Protein AF-X0XQ88-F1 (afdb_monomer_lite)

Secondary structure (DSSP, 8-state):
-HHHHHHHGGGG--S-HHHHIIIIITTTS--S--SS-------EEETTTTEEE-TTHHHHHHTT--PPPEEEETTEEEE-----SSPPPEEEEEEESS-TTTTHHHHHHHHT-SS-GGGEEEEEEE----TTT--TTTS---TTEEEEEPPP-SSPPPHHHHHHHHHHH--SSEEEE--TTS---TTHHHHHHHHHHH-TT-SEE--SEEEEEETTTTEEEEEE-SSS---GGG-EEEHHHHHHSPPP-GGG-

Foldseek 3Di:
DVLVVQLVCVVVDQAASQCSCVPRPVVVHVDNADPVGPDDGDQHQYPLLRGGDDLVVLVVVLVVDDDADWDADPNDTGGPFDDDPDFAAEEEEEEDELQQVQQVLVVCQLVLAPDDNVSYAYEYEYAYPDPVSDCVVVDDPDPRYHYDHDDHDPDDFDPLRSVLVSLVVDPGFKYAYAYRNDHAHNCLVVVQSRVCVVCVVDFKDADQWDWDADPVVRDIDIDHPDSRDGDSNSMMGGSVSCVVPGRDRSNVD

pLDDT: mean 80.82, std 17.49, range [30.28, 98.81]

Radius of gyration: 19.24 Å; chains: 1; bounding box: 39×44×50 Å

InterPro domains:
  IPR001173 Glycosyltransferase 2-like [PF00535] (91-210)
  IPR029044 Nucleotide-diphospho-sugar transferases [G3DSA:3.90.550.10] (23-249)
  IPR029044 Nucleotide-diphospho-sugar transferases [SSF53448] (88-247)

Structure (mmCIF, N/CA/C/O backbone):
data_AF-X0XQ88-F1
#
_entry.id   AF-X0XQ88-F1
#
loop_
_atom_site.group_PDB
_atom_site.id
_atom_site.type_symbol
_atom_site.label_atom_id
_atom_site.label_alt_id
_atom_site.label_comp_id
_atom_site.label_asym_id
_atom_site.label_entity_id
_atom_site.label_seq_id
_atom_site.pdbx_PDB_ins_code
_atom_site.Cartn_x
_atom_site.Cartn_y
_atom_site.Cartn_z
_atom_site.occupancy
_atom_site.B_iso_or_equiv
_atom_site.auth_seq_id
_atom_site.auth_comp_id
_atom_site.auth_asym_id
_atom_site.auth_atom_id
_atom_site.pdbx_PDB_model_num
ATOM 1 N N . PRO A 1 1 ? 17.595 28.388 -15.118 1.00 64.62 1 PRO A N 1
ATOM 2 C CA . PRO A 1 1 ? 18.470 27.189 -15.239 1.00 64.62 1 PRO A CA 1
ATOM 3 C C . PRO A 1 1 ? 17.948 26.259 -16.343 1.00 64.62 1 PRO A C 1
ATOM 5 O O . PRO A 1 1 ? 16.749 26.294 -16.596 1.00 64.62 1 PRO A O 1
ATOM 8 N N . LYS A 1 2 ? 18.806 25.455 -16.993 1.00 78.94 2 LYS A N 1
ATOM 9 C CA . LYS A 1 2 ? 18.414 24.578 -18.122 1.00 78.94 2 LYS A CA 1
ATOM 10 C C . LYS A 1 2 ? 17.237 23.642 -17.794 1.00 78.94 2 LYS A C 1
ATOM 12 O O . LYS A 1 2 ? 16.368 23.472 -18.632 1.00 78.94 2 LYS A O 1
ATOM 17 N N . PHE A 1 3 ? 17.174 23.139 -16.559 1.00 75.31 3 PHE A N 1
ATOM 18 C CA . PHE A 1 3 ? 16.055 22.338 -16.048 1.00 75.31 3 PHE A CA 1
ATOM 19 C C . PHE A 1 3 ? 14.712 23.086 -16.092 1.00 75.31 3 PHE A C 1
ATOM 21 O O . PHE A 1 3 ? 13.757 22.596 -16.674 1.00 75.31 3 PHE A O 1
ATOM 28 N N . VAL A 1 4 ? 14.650 24.311 -15.555 1.00 69.75 4 VAL A N 1
ATOM 29 C CA . VAL A 1 4 ? 13.412 25.118 -15.539 1.00 69.75 4 VAL A CA 1
ATOM 30 C C . VAL A 1 4 ? 12.918 25.405 -16.957 1.00 69.75 4 VAL A C 1
ATOM 32 O O . VAL A 1 4 ? 11.725 25.336 -17.208 1.00 69.75 4 VAL A O 1
ATOM 35 N N . ALA A 1 5 ? 13.825 25.681 -17.898 1.00 77.62 5 ALA A N 1
ATOM 36 C CA . ALA A 1 5 ? 13.443 25.879 -19.295 1.00 77.62 5 ALA A CA 1
ATOM 37 C C . ALA A 1 5 ? 12.832 24.607 -19.910 1.00 77.62 5 ALA A C 1
ATOM 39 O O . ALA A 1 5 ? 11.816 24.711 -20.583 1.00 77.62 5 ALA A O 1
ATOM 40 N N . ALA A 1 6 ? 13.399 23.429 -19.621 1.00 80.38 6 ALA A N 1
ATOM 41 C CA . ALA A 1 6 ? 12.865 22.146 -20.079 1.00 80.38 6 ALA A CA 1
ATOM 42 C C . ALA A 1 6 ? 11.502 21.814 -19.447 1.00 80.38 6 ALA A C 1
ATOM 44 O O . ALA A 1 6 ? 10.614 21.328 -20.134 1.00 80.38 6 ALA A O 1
ATOM 45 N N . VAL A 1 7 ? 11.296 22.128 -18.162 1.00 73.56 7 VAL A N 1
ATOM 46 C CA . VAL A 1 7 ? 9.986 21.968 -17.504 1.00 73.56 7 VAL A CA 1
ATOM 47 C C . VAL A 1 7 ? 8.946 22.914 -18.110 1.00 73.56 7 VAL A C 1
ATOM 49 O O . VAL A 1 7 ? 7.812 22.509 -18.327 1.00 73.56 7 VAL A O 1
ATOM 52 N N . LEU A 1 8 ? 9.316 24.152 -18.450 1.00 77.19 8 LEU A N 1
ATOM 53 C CA . LEU A 1 8 ? 8.396 25.112 -19.075 1.00 77.19 8 LEU A CA 1
ATOM 54 C C . LEU A 1 8 ? 7.991 24.733 -20.511 1.00 77.19 8 LEU A C 1
ATOM 56 O O . LEU A 1 8 ? 6.979 25.226 -21.005 1.00 77.19 8 LEU A O 1
ATOM 60 N N . GLU A 1 9 ? 8.714 23.830 -21.181 1.00 80.62 9 GLU A N 1
ATOM 61 C CA . GLU A 1 9 ? 8.260 23.266 -22.462 1.00 80.62 9 GLU A CA 1
ATOM 62 C C . GLU A 1 9 ? 6.981 22.424 -22.308 1.00 80.62 9 GLU A C 1
ATOM 64 O O . GLU A 1 9 ? 6.240 22.270 -23.280 1.00 80.62 9 GLU A O 1
ATOM 69 N N . MET A 1 10 ? 6.663 21.971 -21.088 1.00 75.00 10 MET A N 1
ATOM 70 C CA . MET A 1 10 ? 5.415 21.278 -20.755 1.00 75.00 10 MET A CA 1
ATOM 71 C C . MET A 1 10 ? 4.173 22.118 -21.067 1.00 75.00 10 MET A C 1
ATOM 73 O O . MET A 1 10 ? 3.144 21.567 -21.435 1.00 75.00 10 MET A O 1
ATOM 77 N N . GLU A 1 11 ? 4.250 23.452 -20.987 1.00 67.06 11 GLU A N 1
ATOM 78 C CA . GLU A 1 11 ? 3.113 24.329 -21.318 1.00 67.06 11 GLU A CA 1
ATOM 79 C C . GLU A 1 11 ? 2.654 24.190 -22.776 1.00 67.06 11 GLU A C 1
ATOM 81 O O . GLU A 1 11 ? 1.535 24.578 -23.115 1.00 67.06 11 GLU A O 1
ATOM 86 N N . ARG A 1 12 ? 3.527 23.658 -23.636 1.00 73.75 12 ARG A N 1
ATOM 87 C CA . ARG A 1 12 ? 3.294 23.429 -25.065 1.00 73.75 12 ARG A CA 1
ATOM 88 C C . ARG A 1 12 ? 3.139 21.947 -25.399 1.00 73.75 12 ARG A C 1
ATOM 90 O O . ARG A 1 12 ? 3.030 21.609 -26.574 1.00 73.75 12 ARG A O 1
ATOM 97 N N . TYR A 1 13 ? 3.197 21.073 -24.397 1.00 71.81 13 TYR A N 1
ATOM 98 C CA . TYR A 1 13 ? 3.015 19.644 -24.574 1.00 71.81 13 TYR A CA 1
ATOM 99 C C . TYR A 1 13 ? 1.527 19.312 -24.489 1.00 71.81 13 TYR A C 1
ATOM 101 O O . TYR A 1 13 ? 0.859 19.672 -23.525 1.00 71.81 13 TYR A O 1
ATOM 109 N N . GLU A 1 14 ? 1.010 18.658 -25.525 1.00 61.62 14 GLU A N 1
ATOM 110 C CA . GLU A 1 14 ? -0.417 18.331 -25.634 1.00 61.62 14 GLU A CA 1
ATOM 111 C C . GLU A 1 14 ? -0.776 16.970 -25.010 1.00 61.62 14 GLU A C 1
ATOM 113 O O . GLU A 1 14 ? -1.956 16.659 -24.894 1.00 61.62 14 GLU A O 1
ATOM 118 N N . GLY A 1 15 ? 0.221 16.173 -24.604 1.00 61.34 15 GLY A N 1
ATOM 119 C CA . GLY A 1 15 ? 0.027 14.873 -23.950 1.00 61.34 15 GLY A CA 1
ATOM 120 C C . GLY A 1 15 ? 0.059 14.942 -22.419 1.00 61.34 15 GLY A C 1
ATOM 121 O O . GLY A 1 15 ? 0.151 16.015 -21.821 1.00 61.34 15 GLY A O 1
ATOM 122 N N . GLU A 1 16 ? 0.026 13.776 -21.775 1.00 56.59 16 GLU A N 1
ATOM 123 C CA . GLU A 1 16 ? -0.012 13.665 -20.314 1.00 56.59 16 GLU A CA 1
ATOM 124 C C . GLU A 1 16 ? 1.272 14.185 -19.640 1.00 56.59 16 GLU A C 1
ATOM 126 O O . GLU A 1 16 ? 2.400 13.978 -20.104 1.00 56.59 16 GLU A O 1
ATOM 131 N N . VAL A 1 17 ? 1.101 14.886 -18.519 1.00 61.56 17 VAL A N 1
ATOM 132 C CA . VAL A 1 17 ? 2.196 15.573 -17.818 1.00 61.56 17 VAL A CA 1
ATOM 133 C C . VAL A 1 17 ? 3.230 14.588 -17.265 1.00 61.56 17 VAL A C 1
ATOM 135 O O . VAL A 1 17 ? 4.430 14.804 -17.406 1.00 61.56 17 VAL A O 1
ATOM 138 N N . ASP A 1 18 ? 2.791 13.483 -16.683 1.00 58.47 18 ASP A N 1
ATOM 139 C CA . ASP A 1 18 ? 3.635 12.383 -16.213 1.00 58.47 18 ASP A CA 1
ATOM 140 C C . ASP A 1 18 ? 4.467 11.769 -17.352 1.00 58.47 18 ASP A C 1
ATOM 142 O O . ASP A 1 18 ? 5.667 11.531 -17.192 1.00 58.47 18 ASP A O 1
ATOM 146 N N . ARG A 1 19 ? 3.889 11.620 -18.547 1.00 64.06 19 ARG A N 1
ATOM 147 C CA . ARG A 1 19 ? 4.589 11.118 -19.738 1.00 64.06 19 ARG A CA 1
ATOM 148 C C . ARG A 1 19 ? 5.609 12.114 -20.280 1.00 64.06 19 ARG A C 1
ATOM 150 O O . ARG A 1 19 ? 6.683 11.710 -20.741 1.00 64.06 19 ARG A O 1
ATOM 157 N N . PHE A 1 20 ? 5.326 13.413 -20.183 1.00 72.81 20 PHE A N 1
ATOM 158 C CA . PHE A 1 20 ? 6.320 14.459 -20.421 1.00 72.81 20 PHE A CA 1
ATOM 159 C C . PHE A 1 20 ? 7.481 14.341 -19.430 1.00 72.81 20 PHE A C 1
ATOM 161 O O . PHE A 1 20 ? 8.643 14.344 -19.839 1.00 72.81 20 PHE A O 1
ATOM 168 N N . TYR A 1 21 ? 7.186 14.154 -18.142 1.00 68.62 21 TYR A N 1
ATOM 169 C CA . TYR A 1 21 ? 8.211 13.968 -17.120 1.00 68.62 21 TYR A CA 1
ATOM 170 C C . TYR A 1 21 ? 9.063 12.724 -17.386 1.00 68.62 21 TYR A C 1
ATOM 172 O O . TYR A 1 21 ? 10.281 12.854 -17.502 1.00 68.62 21 TYR A O 1
ATOM 180 N N . LEU A 1 22 ? 8.460 11.551 -17.581 1.00 67.69 22 LEU A N 1
ATOM 181 C CA . LEU A 1 22 ? 9.169 10.289 -17.824 1.00 67.69 22 LEU A CA 1
ATOM 182 C C . LEU A 1 22 ? 10.044 10.317 -19.083 1.00 67.69 22 LEU A C 1
ATOM 184 O O . LEU A 1 22 ? 11.142 9.765 -19.076 1.00 67.69 22 LEU A O 1
ATOM 188 N N . ASN A 1 23 ? 9.589 10.971 -20.156 1.00 76.19 23 ASN A N 1
ATOM 189 C CA . ASN A 1 23 ? 10.278 10.926 -21.450 1.00 76.19 23 ASN A CA 1
ATOM 190 C C . ASN A 1 23 ? 11.199 12.117 -21.723 1.00 76.19 23 ASN A C 1
ATOM 192 O O . ASN A 1 23 ? 12.103 12.010 -22.554 1.00 76.19 23 ASN A O 1
ATOM 196 N N . LYS A 1 24 ? 10.949 13.276 -21.106 1.00 78.81 24 LYS A N 1
ATOM 197 C CA . LYS A 1 24 ? 11.674 14.526 -21.400 1.00 78.81 24 LYS A CA 1
ATOM 198 C C . LYS A 1 24 ? 12.474 15.040 -20.215 1.00 78.81 24 LYS A C 1
ATOM 200 O O . LYS A 1 24 ? 13.525 15.639 -20.431 1.00 78.81 24 LYS A O 1
ATOM 205 N N . ILE A 1 25 ? 12.017 14.790 -18.988 1.00 80.50 25 ILE A N 1
ATOM 206 C CA . ILE A 1 25 ? 12.664 15.306 -17.779 1.00 80.50 25 ILE A CA 1
ATOM 207 C C . ILE A 1 25 ? 13.525 14.227 -17.114 1.00 80.50 25 ILE A C 1
ATOM 209 O O . ILE A 1 25 ? 14.747 14.366 -17.062 1.00 80.50 25 ILE A O 1
ATOM 213 N N . HIS A 1 26 ? 12.911 13.124 -16.695 1.00 72.81 26 HIS A N 1
ATOM 214 C CA . HIS A 1 26 ? 13.530 12.022 -15.961 1.00 72.81 26 HIS A CA 1
ATOM 215 C C . HIS A 1 26 ? 14.787 11.414 -16.622 1.00 72.81 26 HIS A C 1
ATOM 217 O O . HIS A 1 26 ? 15.723 11.069 -15.902 1.00 72.81 26 HIS A O 1
ATOM 223 N N . PRO A 1 27 ? 14.904 11.316 -17.967 1.00 79.75 27 PRO A N 1
ATOM 224 C CA . PRO A 1 27 ? 16.104 10.752 -18.592 1.00 79.75 27 PRO A CA 1
ATOM 225 C C . PRO A 1 27 ? 17.347 11.637 -18.450 1.00 79.75 27 PRO A C 1
ATOM 227 O O . PRO A 1 27 ? 18.468 11.160 -18.602 1.00 79.75 27 PRO A O 1
ATOM 230 N N . THR A 1 28 ? 17.155 12.940 -18.223 1.00 79.69 28 THR A N 1
ATOM 231 C CA . THR A 1 28 ? 18.247 13.927 -18.171 1.00 79.69 28 THR A CA 1
ATOM 232 C C . THR A 1 28 ? 18.449 14.484 -16.763 1.00 79.69 28 THR A C 1
ATOM 234 O O . THR A 1 28 ? 19.562 14.870 -16.402 1.00 79.69 28 THR A O 1
ATOM 237 N N . TRP A 1 29 ? 17.391 14.523 -15.957 1.00 73.81 29 TRP A N 1
ATOM 238 C CA . TRP A 1 29 ? 17.403 15.033 -14.595 1.00 73.81 29 TRP A CA 1
ATOM 239 C C . TRP A 1 29 ? 16.732 14.023 -13.666 1.00 73.81 29 TRP A C 1
ATOM 241 O O . TRP A 1 29 ? 15.611 13.604 -13.927 1.00 73.81 29 TRP A O 1
ATOM 251 N N . ASN A 1 30 ? 17.384 13.691 -12.548 1.00 61.38 30 ASN A N 1
ATOM 252 C CA . ASN A 1 30 ? 16.786 12.893 -11.474 1.00 61.38 30 ASN A CA 1
ATOM 253 C C . ASN A 1 30 ? 15.743 13.738 -10.723 1.00 61.38 30 ASN A C 1
ATOM 255 O O . ASN A 1 30 ? 16.029 14.278 -9.656 1.00 61.38 30 ASN A O 1
ATOM 259 N N . ALA A 1 31 ? 14.568 13.921 -11.320 1.00 54.84 31 ALA A N 1
ATOM 260 C CA . ALA A 1 31 ? 13.470 14.694 -10.759 1.00 54.84 31 ALA A CA 1
ATOM 261 C C . ALA A 1 31 ? 12.134 14.016 -11.083 1.00 54.84 31 ALA A C 1
ATOM 263 O O . ALA A 1 31 ? 11.818 13.799 -12.252 1.00 54.84 31 ALA A O 1
ATOM 264 N N . TYR A 1 32 ? 11.356 13.712 -10.043 1.00 50.19 32 TYR A N 1
ATOM 265 C CA . TYR A 1 32 ? 10.003 13.158 -10.162 1.00 50.19 32 TYR A CA 1
ATOM 266 C C . TYR A 1 32 ? 8.931 14.263 -10.185 1.00 50.19 32 TYR A C 1
ATOM 268 O O . TYR A 1 32 ? 7.926 14.144 -10.872 1.00 50.19 32 TYR A O 1
ATOM 276 N N . MET A 1 33 ? 9.182 15.391 -9.506 1.00 53.00 33 MET A N 1
ATOM 277 C CA . MET A 1 33 ? 8.299 16.564 -9.469 1.00 53.00 33 MET A CA 1
ATOM 278 C C . MET A 1 33 ? 9.119 17.858 -9.449 1.00 53.00 33 MET A C 1
ATOM 280 O O . MET A 1 33 ? 10.231 17.886 -8.921 1.00 53.00 33 MET A O 1
ATOM 284 N N . ALA A 1 34 ? 8.575 18.945 -10.008 1.00 50.22 34 ALA A N 1
ATOM 285 C CA . ALA A 1 34 ? 9.163 20.282 -9.885 1.00 50.22 34 ALA A CA 1
ATOM 286 C C . ALA A 1 34 ? 8.418 21.112 -8.829 1.00 50.22 34 ALA A C 1
ATOM 288 O O . ALA A 1 34 ? 7.207 20.986 -8.690 1.00 50.22 34 ALA A O 1
ATOM 289 N N . ASN A 1 35 ? 9.148 21.970 -8.110 1.00 45.59 35 ASN A N 1
ATOM 290 C CA . ASN A 1 35 ? 8.604 22.970 -7.187 1.00 45.59 35 ASN A CA 1
ATOM 291 C C . ASN A 1 35 ? 8.750 24.383 -7.810 1.00 45.59 35 ASN A C 1
ATOM 293 O O . ASN A 1 35 ? 9.871 24.727 -8.206 1.00 45.59 35 ASN A O 1
ATOM 297 N N . PRO A 1 36 ? 7.687 25.215 -7.890 1.00 49.94 36 PRO A N 1
ATOM 298 C CA . PRO A 1 36 ? 6.299 24.911 -7.516 1.00 49.94 36 PRO A CA 1
ATOM 299 C C . PRO A 1 36 ? 5.728 23.777 -8.358 1.00 49.94 36 PRO A C 1
ATOM 301 O O . PRO A 1 36 ? 6.139 23.599 -9.501 1.00 49.94 36 PRO A O 1
ATOM 304 N N . MET A 1 37 ? 4.804 23.008 -7.779 1.00 46.38 37 MET A N 1
ATOM 305 C CA . MET A 1 37 ? 4.091 21.961 -8.504 1.00 46.38 37 MET A CA 1
ATOM 306 C C . MET A 1 37 ? 3.354 22.603 -9.684 1.00 46.38 37 MET A C 1
ATOM 308 O O . MET A 1 37 ? 2.475 23.438 -9.487 1.00 46.38 37 MET A O 1
ATOM 312 N N . VAL A 1 38 ? 3.736 22.242 -10.912 1.00 48.97 38 VAL A N 1
ATOM 313 C CA . VAL A 1 38 ? 3.087 22.739 -12.146 1.00 48.97 38 VAL A CA 1
ATOM 314 C C . VAL A 1 38 ? 2.220 21.656 -12.807 1.00 48.97 38 VAL A C 1
ATOM 316 O O . VAL A 1 38 ? 1.615 21.881 -13.852 1.00 48.97 38 VAL A O 1
ATOM 319 N N . ALA A 1 39 ? 2.110 20.476 -12.198 1.00 42.81 39 ALA A N 1
ATOM 320 C CA . ALA A 1 39 ? 1.285 19.388 -12.704 1.00 42.81 39 ALA A CA 1
ATOM 321 C C . ALA A 1 39 ? -0.151 19.518 -12.180 1.00 42.81 39 ALA A C 1
ATOM 323 O O . ALA A 1 39 ? -0.512 18.933 -11.168 1.00 42.81 39 ALA A O 1
ATOM 324 N N . ILE A 1 40 ? -0.974 20.295 -12.879 1.00 40.78 40 ILE A N 1
ATOM 325 C CA . ILE A 1 40 ? -2.427 20.141 -12.793 1.00 40.78 40 ILE A CA 1
ATOM 326 C C . ILE A 1 40 ? -2.822 19.432 -14.086 1.00 40.78 40 ILE A C 1
ATOM 328 O O . ILE A 1 40 ? -2.600 19.991 -15.165 1.00 40.78 40 ILE A O 1
ATOM 332 N N . GLN A 1 41 ? -3.346 18.203 -14.002 1.00 42.69 41 GLN A N 1
ATOM 333 C CA . GLN A 1 41 ? -3.922 17.517 -15.163 1.00 42.69 41 GLN A CA 1
ATOM 334 C C . GLN A 1 41 ? -4.988 18.438 -15.766 1.00 42.69 41 GLN A C 1
ATOM 336 O O . GLN A 1 41 ? -5.992 18.768 -15.132 1.00 42.69 41 GLN A O 1
ATOM 341 N N . LYS A 1 42 ? -4.737 18.933 -16.979 1.00 44.66 42 LYS A N 1
ATOM 342 C CA . LYS A 1 42 ? -5.710 19.766 -17.683 1.00 44.66 42 LYS A CA 1
ATOM 343 C C . LYS A 1 42 ? -6.748 18.843 -18.328 1.00 44.66 42 LYS A C 1
ATOM 345 O O . LYS A 1 42 ? -6.350 17.846 -18.928 1.00 44.66 42 LYS A O 1
ATOM 350 N N . PRO A 1 43 ? -8.053 19.163 -18.253 1.00 46.94 43 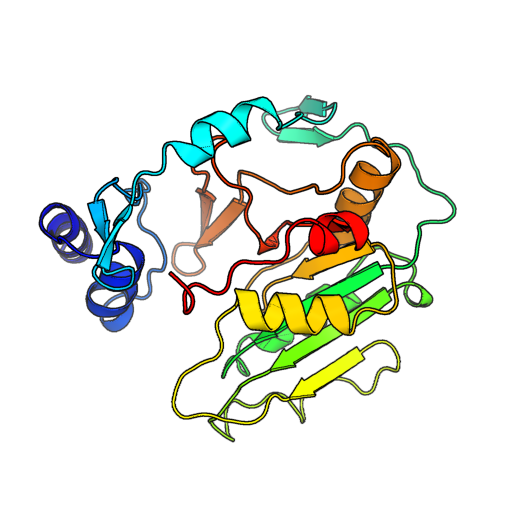PRO A N 1
ATOM 351 C CA . PRO A 1 43 ? -9.056 18.501 -19.080 1.00 46.94 43 PRO A CA 1
ATOM 352 C C . PRO A 1 43 ? -8.643 18.605 -20.551 1.00 46.94 43 PRO A C 1
ATOM 354 O O . PRO A 1 43 ? -8.272 19.687 -21.017 1.00 46.94 43 PRO A O 1
ATOM 357 N N . GLY A 1 44 ? -8.674 17.490 -21.270 1.00 49.16 44 GLY A N 1
ATOM 358 C CA . GLY A 1 44 ? -8.075 17.386 -22.596 1.00 49.16 44 GLY A CA 1
ATOM 359 C C . GLY A 1 44 ? -8.482 16.109 -23.313 1.00 49.16 44 GLY A C 1
ATOM 360 O O . GLY A 1 44 ? -9.178 15.264 -22.759 1.00 49.16 44 GLY A O 1
ATOM 361 N N . TYR A 1 45 ? -8.100 15.985 -24.580 1.00 44.41 45 TYR A N 1
ATOM 362 C CA . TYR A 1 45 ? -8.306 14.750 -25.330 1.00 44.41 45 TYR A CA 1
ATOM 363 C C . TYR A 1 45 ? -7.226 13.743 -24.920 1.00 44.41 45 TYR A C 1
ATOM 365 O O . TYR A 1 45 ? -6.048 14.029 -25.107 1.00 44.41 45 TYR A O 1
ATOM 373 N N . SER A 1 46 ? -7.622 12.605 -24.347 1.00 47.59 46 SER A N 1
ATOM 374 C CA . SER A 1 46 ? -6.706 11.496 -24.075 1.00 47.59 46 SER A CA 1
ATOM 375 C C . SER A 1 46 ? -6.509 10.702 -25.361 1.00 47.59 46 SER A C 1
ATOM 377 O O . SER A 1 46 ? -7.472 10.253 -25.984 1.00 47.59 46 SER A O 1
ATOM 379 N N . ASP A 1 47 ? -5.256 10.570 -25.783 1.00 36.31 47 ASP A N 1
ATOM 380 C CA . ASP A 1 47 ? -4.840 9.768 -26.932 1.00 36.31 47 ASP A CA 1
ATOM 381 C C . ASP A 1 47 ? -4.837 8.263 -26.626 1.00 36.31 47 ASP A C 1
ATOM 383 O O . ASP A 1 47 ? -4.909 7.461 -27.556 1.00 36.31 47 ASP A O 1
ATOM 387 N N . ILE A 1 48 ? -4.822 7.894 -25.341 1.00 40.72 48 ILE A N 1
ATOM 388 C CA . ILE A 1 48 ? -4.987 6.519 -24.855 1.00 40.72 48 ILE A CA 1
ATOM 389 C C . ILE A 1 48 ? -6.472 6.135 -24.838 1.00 40.72 48 ILE A C 1
ATOM 391 O O . ILE A 1 48 ? -6.835 5.126 -25.430 1.00 40.72 48 ILE A O 1
ATOM 395 N N . GLU A 1 49 ? -7.337 6.970 -24.249 1.00 45.53 49 GLU A N 1
ATOM 396 C CA . GLU A 1 49 ? -8.789 6.704 -24.165 1.00 45.53 49 GLU A CA 1
ATOM 397 C C . GLU A 1 49 ? -9.557 7.123 -25.437 1.00 45.53 49 GLU A C 1
ATOM 399 O O . GLU A 1 49 ? -10.781 7.019 -25.512 1.00 45.53 49 GLU A O 1
ATOM 404 N N . GLY A 1 50 ? -8.874 7.711 -26.426 1.00 52.22 50 GLY A N 1
ATOM 405 C CA . GLY A 1 50 ? -9.473 8.155 -27.690 1.00 52.22 50 GLY A CA 1
ATOM 406 C C . GLY A 1 50 ? -10.647 9.135 -27.544 1.00 52.22 50 GLY A C 1
ATOM 407 O O . GLY A 1 50 ? -11.503 9.206 -28.430 1.00 52.22 50 GLY A O 1
ATOM 408 N N . ARG A 1 51 ? -10.732 9.879 -26.434 1.00 53.06 51 ARG A N 1
ATOM 409 C CA . ARG A 1 51 ? -11.877 10.746 -26.109 1.00 53.06 51 ARG A CA 1
ATOM 410 C C . ARG A 1 51 ? -11.467 11.977 -25.311 1.00 53.06 51 ARG A C 1
ATOM 412 O O . ARG A 1 51 ? -10.391 12.043 -24.726 1.00 53.06 51 ARG A O 1
ATOM 419 N N . GLN A 1 52 ? -12.364 12.962 -25.245 1.00 58.44 52 GLN A N 1
ATOM 420 C CA . GLN A 1 52 ? -12.214 14.051 -24.282 1.00 58.44 52 GLN A CA 1
ATOM 421 C C . GLN A 1 52 ? -12.417 13.542 -22.855 1.00 58.44 52 GLN A C 1
ATOM 423 O O . GLN A 1 52 ? -13.494 13.057 -22.510 1.00 58.44 52 GLN A O 1
ATOM 428 N N . VAL A 1 53 ? -11.389 13.713 -22.029 1.00 51.31 53 VAL A N 1
ATOM 429 C CA . VAL A 1 53 ? -11.412 13.439 -20.596 1.00 51.31 53 VAL A CA 1
ATOM 430 C C . VAL A 1 53 ? -11.755 14.740 -19.879 1.00 51.31 53 VAL A C 1
ATOM 432 O O . VAL A 1 53 ? -10.975 15.696 -19.839 1.00 51.31 53 VAL A O 1
ATOM 435 N N . SER A 1 54 ? -12.978 14.786 -19.350 1.00 55.69 54 SER A N 1
ATOM 436 C CA . SER A 1 54 ? -13.434 15.821 -18.426 1.00 55.69 54 SER A CA 1
ATOM 437 C C . SER A 1 54 ? -13.353 15.269 -17.012 1.00 55.69 54 SER A C 1
ATOM 439 O O . SER A 1 54 ? -13.998 14.274 -16.702 1.00 55.69 54 SER A O 1
ATOM 441 N N . TYR A 1 55 ? -12.619 15.949 -16.138 1.00 54.78 55 TYR A N 1
ATOM 442 C CA . TYR A 1 55 ? -12.541 15.624 -14.713 1.00 54.78 55 TYR A CA 1
ATOM 443 C C . TYR A 1 55 ? -13.762 16.119 -13.913 1.00 54.78 55 TYR A C 1
ATOM 445 O O . TYR A 1 55 ? -13.741 16.165 -12.686 1.00 54.78 55 TYR A O 1
ATOM 453 N N . GLU A 1 56 ? -14.852 16.514 -14.580 1.00 46.88 56 GLU A N 1
ATOM 454 C CA . GLU A 1 56 ? -16.080 16.965 -13.913 1.00 46.88 56 GLU A CA 1
ATOM 455 C C . GLU A 1 56 ? -16.759 15.867 -13.087 1.00 46.88 56 GLU A C 1
ATOM 457 O O . GLU A 1 56 ? -17.385 16.200 -12.085 1.00 46.88 56 GLU A O 1
ATOM 462 N N . PHE A 1 57 ? -16.566 14.581 -13.411 1.00 50.53 57 PHE A N 1
ATOM 463 C CA . PHE A 1 57 ? -17.033 13.470 -12.565 1.00 50.53 57 PHE A CA 1
ATOM 464 C C . PHE A 1 57 ? -16.417 13.507 -11.152 1.00 50.53 57 PHE A C 1
ATOM 466 O O . PHE A 1 57 ? -17.025 13.041 -10.186 1.00 50.53 57 PHE A O 1
ATOM 473 N N . MET A 1 58 ? -15.236 14.118 -10.997 1.00 45.50 58 MET A N 1
ATOM 474 C CA . MET A 1 58 ? -14.611 14.298 -9.687 1.00 45.50 58 MET A CA 1
ATOM 475 C C . MET A 1 58 ? -15.369 15.326 -8.835 1.00 45.50 58 MET A C 1
ATOM 477 O O . MET A 1 58 ? -15.394 15.193 -7.616 1.00 45.50 58 MET A O 1
ATOM 481 N N . LYS A 1 59 ? -16.073 16.302 -9.437 1.00 44.50 59 LYS A N 1
ATOM 482 C CA . LYS A 1 59 ? -16.859 17.300 -8.683 1.00 44.50 59 LYS A CA 1
ATOM 483 C C . LYS A 1 59 ? -18.040 16.689 -7.928 1.00 44.50 59 LYS A C 1
ATOM 485 O O . LYS A 1 59 ? -18.333 17.153 -6.832 1.00 44.50 59 LYS A O 1
ATOM 490 N N . ASP A 1 60 ? -18.683 15.657 -8.471 1.00 43.97 60 ASP A N 1
ATOM 491 C CA . ASP A 1 60 ? -19.744 14.933 -7.754 1.00 43.97 60 ASP A CA 1
ATOM 492 C C . ASP A 1 60 ? -19.162 14.023 -6.657 1.00 43.97 60 ASP A C 1
ATOM 494 O O . ASP A 1 60 ? -19.780 13.831 -5.610 1.00 43.97 60 ASP A O 1
ATOM 498 N N . THR A 1 61 ? -17.927 13.542 -6.845 1.00 49.28 61 THR A N 1
ATOM 499 C CA . THR A 1 61 ? -17.173 12.767 -5.841 1.00 49.28 61 THR A CA 1
ATOM 500 C C . THR A 1 61 ? -16.817 13.637 -4.624 1.00 49.28 61 THR A C 1
ATOM 502 O O . THR A 1 61 ? -16.917 13.181 -3.484 1.00 49.28 61 THR A O 1
ATOM 505 N N . LEU A 1 62 ? -16.527 14.930 -4.835 1.00 47.22 62 LEU A N 1
ATOM 506 C CA . LEU A 1 62 ? -16.211 15.890 -3.768 1.00 47.22 62 LEU A CA 1
ATOM 507 C C . LEU A 1 62 ? -17.295 16.027 -2.692 1.00 47.22 62 LEU A C 1
ATOM 509 O O . LEU A 1 62 ? -16.971 16.249 -1.529 1.00 47.22 62 LEU A O 1
ATOM 513 N N . ALA A 1 63 ? -18.573 15.885 -3.056 1.00 49.19 63 ALA A N 1
ATOM 514 C CA . ALA A 1 63 ? -19.685 16.007 -2.111 1.00 49.19 63 ALA A CA 1
ATOM 515 C C . ALA A 1 63 ? -19.783 14.823 -1.128 1.00 49.19 63 ALA A C 1
ATOM 517 O O . ALA A 1 63 ? -20.535 14.899 -0.157 1.00 49.19 63 ALA A O 1
ATOM 518 N N . THR A 1 64 ? -19.047 13.734 -1.382 1.00 62.59 64 THR A N 1
ATOM 519 C CA . THR A 1 64 ? -19.077 12.500 -0.580 1.00 62.59 64 THR A CA 1
ATOM 520 C C . THR A 1 64 ? -17.904 12.355 0.387 1.00 62.59 64 THR A C 1
ATOM 522 O O . THR A 1 64 ? -17.940 11.471 1.243 1.00 62.59 64 THR A O 1
ATOM 525 N N . PHE A 1 65 ? -16.881 13.214 0.295 1.00 73.81 65 PHE A N 1
ATOM 526 C CA . PHE A 1 65 ? -15.761 13.169 1.228 1.00 73.81 65 PHE A CA 1
ATOM 527 C C . PHE A 1 65 ? -16.144 13.776 2.574 1.00 73.81 65 PHE A C 1
ATOM 529 O O . PHE A 1 65 ? -16.661 14.889 2.666 1.00 73.81 65 PHE A O 1
ATOM 536 N N . GLN A 1 66 ? -15.846 13.028 3.630 1.00 80.88 66 GLN A N 1
ATOM 537 C CA . GLN A 1 66 ? -15.984 13.474 5.005 1.00 80.88 66 GLN A CA 1
ATOM 538 C C . GLN A 1 66 ? -14.592 13.687 5.589 1.00 80.88 66 GLN A C 1
ATOM 540 O O . GLN A 1 66 ? -13.791 12.755 5.658 1.00 80.88 66 GLN A O 1
ATOM 545 N N . GLU A 1 67 ? -14.311 14.909 6.036 1.00 84.44 67 GLU A N 1
ATOM 546 C CA . GLU A 1 67 ? -13.097 15.177 6.798 1.00 84.44 67 GLU A CA 1
ATOM 547 C C . GLU A 1 67 ? -13.210 14.539 8.190 1.00 84.44 67 GLU A C 1
ATOM 549 O O . GLU A 1 67 ? -14.218 14.729 8.882 1.00 84.44 67 GLU A O 1
ATOM 554 N N . PRO A 1 68 ? -12.201 13.772 8.634 1.00 85.88 68 PRO A N 1
ATOM 555 C CA . PRO A 1 68 ? -12.225 13.185 9.959 1.00 85.88 68 PRO A CA 1
ATOM 556 C C . PRO A 1 68 ? -12.037 14.262 11.029 1.00 85.88 68 PRO A C 1
ATOM 558 O O . PRO A 1 68 ? -11.299 15.231 10.843 1.00 85.88 68 PRO A O 1
ATOM 561 N N . GLU A 1 69 ? -12.647 14.053 12.195 1.00 87.12 69 GLU A N 1
ATOM 562 C CA . GLU A 1 69 ? -12.389 14.877 13.373 1.00 87.12 69 GLU A CA 1
ATOM 563 C C . GLU A 1 69 ? -10.889 14.971 13.678 1.00 87.12 69 GLU A C 1
ATOM 565 O O . GLU A 1 69 ? -10.207 13.969 13.922 1.00 87.12 69 GLU A O 1
ATOM 570 N N . HIS A 1 70 ? -10.396 16.201 13.733 1.00 88.38 70 HIS A N 1
ATOM 571 C CA . HIS A 1 70 ? -9.003 16.509 14.002 1.00 88.38 70 HIS A CA 1
ATOM 572 C C . HIS A 1 70 ? -8.882 17.754 14.884 1.00 88.38 70 HIS A C 1
ATOM 574 O O . HIS A 1 70 ? -9.859 18.442 15.198 1.00 88.38 70 HIS A O 1
ATOM 580 N N . GLU A 1 71 ? -7.668 18.019 15.333 1.00 88.00 71 GLU A N 1
ATOM 581 C CA . GLU A 1 71 ? -7.252 19.298 15.889 1.00 88.00 71 GLU A CA 1
ATOM 582 C C . GLU A 1 71 ? -5.999 19.773 15.155 1.00 88.00 71 GLU A C 1
ATOM 584 O O . GLU A 1 71 ? -5.170 18.962 14.743 1.00 88.00 71 GLU A O 1
ATOM 589 N N . GLU A 1 72 ? -5.866 21.083 14.988 1.00 84.44 72 GLU A N 1
ATOM 590 C CA . GLU A 1 72 ? -4.650 21.680 14.453 1.00 84.44 72 GLU A CA 1
ATOM 591 C C . GLU A 1 72 ? -3.751 22.106 15.620 1.00 84.44 72 GLU A C 1
ATOM 593 O O . GLU A 1 72 ? -4.183 22.837 16.517 1.00 84.44 72 GLU A O 1
ATOM 598 N N . ARG A 1 73 ? -2.504 21.630 15.634 1.00 79.44 73 ARG A N 1
ATOM 599 C CA . ARG A 1 73 ? -1.481 22.004 16.619 1.00 79.44 73 ARG A CA 1
ATOM 600 C C . ARG A 1 73 ? -0.184 22.320 15.892 1.00 79.44 73 ARG A C 1
ATOM 602 O O . ARG A 1 73 ? 0.327 21.475 15.169 1.00 79.44 73 ARG A O 1
ATOM 609 N N . ASP A 1 74 ? 0.327 23.539 16.061 1.00 80.62 74 ASP A N 1
ATOM 610 C CA . ASP A 1 74 ? 1.574 24.009 15.435 1.00 80.62 74 ASP A CA 1
ATOM 611 C C . ASP A 1 74 ? 1.630 23.800 13.903 1.00 80.62 74 ASP A C 1
ATOM 613 O O . ASP A 1 74 ? 2.677 23.486 13.338 1.00 80.62 74 ASP A O 1
ATOM 617 N N . GLY A 1 75 ? 0.489 23.964 13.219 1.00 70.62 75 GLY A N 1
ATOM 618 C CA . GLY A 1 75 ? 0.363 23.753 11.770 1.00 70.62 75 GLY A CA 1
ATOM 619 C C . GLY A 1 75 ? 0.337 22.280 11.341 1.00 70.62 75 GLY A C 1
ATOM 620 O O . GLY A 1 75 ? 0.502 21.987 10.158 1.00 70.62 75 GLY A O 1
ATOM 621 N N . GLN A 1 76 ? 0.156 21.351 12.284 1.00 69.31 76 GLN A N 1
ATOM 622 C CA . GLN A 1 76 ? -0.015 19.923 12.027 1.00 69.31 76 GLN A CA 1
ATOM 623 C C . GLN A 1 76 ? -1.427 19.463 12.383 1.00 69.31 76 GLN A C 1
ATOM 625 O O . GLN A 1 76 ? -2.014 19.903 13.373 1.00 69.31 76 GLN A O 1
ATOM 630 N N . TYR A 1 77 ? -1.944 18.524 11.593 1.00 76.12 77 TYR A N 1
ATOM 631 C CA . TYR A 1 77 ? -3.213 17.856 11.851 1.00 76.12 77 TYR A CA 1
ATOM 632 C C . TYR A 1 77 ? -3.000 16.670 12.790 1.00 76.12 77 TYR A C 1
ATOM 634 O O . TYR A 1 77 ? -2.246 15.749 12.481 1.00 76.12 77 TYR A O 1
ATOM 642 N N . VAL A 1 78 ? -3.703 16.666 13.919 1.00 81.62 78 VAL A N 1
ATOM 643 C CA . VAL A 1 78 ? -3.753 15.531 14.845 1.00 81.62 78 VAL A CA 1
ATOM 644 C C . VAL A 1 78 ? -5.152 14.929 14.786 1.00 81.62 78 VAL A C 1
ATOM 646 O O . VAL A 1 78 ? -6.135 15.562 15.175 1.00 81.62 78 VAL A O 1
ATOM 649 N N . LEU A 1 79 ? -5.254 13.700 14.277 1.00 84.94 79 LEU A N 1
ATOM 650 C CA . LEU A 1 79 ? -6.525 12.983 14.191 1.00 84.94 79 LEU A CA 1
ATOM 651 C C . LEU A 1 79 ? -7.021 12.596 15.589 1.00 84.94 79 LEU A C 1
ATOM 653 O O . LEU A 1 79 ? -6.277 12.034 16.396 1.00 84.94 79 LEU A O 1
ATOM 657 N N . LYS A 1 80 ? -8.307 12.831 15.862 1.00 84.81 80 LYS A N 1
ATOM 658 C CA . LYS A 1 80 ? -8.959 12.381 17.099 1.00 84.81 80 LYS A CA 1
ATOM 659 C C . LYS A 1 80 ? -9.409 10.938 16.928 1.00 84.81 80 LYS A C 1
ATOM 661 O O . LYS A 1 80 ? -10.549 10.681 16.543 1.00 84.81 80 LYS A O 1
ATOM 666 N N . LEU A 1 81 ? -8.495 10.006 17.169 1.00 84.12 81 LEU A N 1
ATOM 667 C CA . LEU A 1 81 ? -8.736 8.573 17.023 1.00 84.12 81 LEU A CA 1
ATOM 668 C C . LEU A 1 81 ? -8.857 7.901 18.386 1.00 84.12 81 LEU A C 1
ATOM 670 O O . LEU A 1 81 ? -8.010 8.104 19.258 1.00 84.12 81 LEU A O 1
ATOM 674 N N . ASP A 1 82 ? -9.871 7.056 18.541 1.00 84.94 82 ASP A N 1
ATOM 675 C CA . ASP A 1 82 ? -10.020 6.248 19.744 1.00 84.94 82 ASP A CA 1
ATOM 676 C C . ASP A 1 82 ? -8.936 5.153 19.794 1.00 84.94 82 ASP A C 1
ATOM 678 O O . ASP A 1 82 ? -8.491 4.644 18.752 1.00 84.94 82 ASP A O 1
ATOM 682 N N . PRO A 1 83 ? -8.447 4.785 20.990 1.00 84.94 83 PRO A N 1
ATOM 683 C CA . PRO A 1 83 ? -7.617 3.599 21.135 1.00 84.94 83 PRO A CA 1
ATOM 684 C C . PRO A 1 83 ? -8.423 2.353 20.747 1.00 84.94 83 PRO A C 1
ATOM 686 O O . PRO A 1 83 ? -9.626 2.276 20.986 1.00 84.94 83 PRO A O 1
ATOM 689 N N . ILE A 1 84 ? -7.745 1.362 20.170 1.00 86.44 84 ILE A N 1
ATOM 690 C CA . ILE A 1 84 ? -8.342 0.063 19.857 1.00 86.44 84 ILE A CA 1
ATOM 691 C C . ILE A 1 84 ? -7.536 -0.994 20.601 1.00 86.44 84 ILE A C 1
ATOM 693 O O . ILE A 1 84 ? -6.342 -1.131 20.352 1.00 86.44 84 ILE A O 1
ATOM 697 N N . GLU A 1 85 ? -8.183 -1.714 21.518 1.00 84.31 85 GLU A N 1
ATOM 698 C CA . GLU A 1 85 ? -7.542 -2.792 22.285 1.00 84.31 85 GLU A CA 1
ATOM 699 C C . GLU A 1 85 ? -7.339 -4.057 21.441 1.00 84.31 85 GLU A C 1
ATOM 701 O O . GLU A 1 85 ? -6.323 -4.731 21.583 1.00 84.31 85 GLU A O 1
ATOM 706 N N . ASP A 1 86 ? -8.279 -4.354 20.538 1.00 92.06 86 ASP A N 1
ATOM 707 C CA . ASP A 1 86 ? -8.248 -5.535 19.674 1.00 92.06 86 ASP A CA 1
ATOM 708 C C . ASP A 1 86 ? -8.506 -5.143 18.208 1.00 92.06 86 ASP A C 1
ATOM 710 O O . ASP A 1 86 ? -9.645 -5.187 17.737 1.00 92.06 86 ASP A O 1
ATOM 714 N N . PRO A 1 87 ? -7.479 -4.686 17.469 1.00 94.69 87 PRO A N 1
ATOM 715 C CA . PRO A 1 87 ? -7.680 -4.201 16.111 1.00 94.69 87 PRO A CA 1
ATOM 716 C C . PRO A 1 87 ? -7.931 -5.376 15.144 1.00 94.69 87 PRO A C 1
ATOM 718 O O . PRO A 1 87 ? -7.431 -6.475 15.385 1.00 94.69 87 PRO A O 1
ATOM 721 N N . PRO A 1 88 ? -8.717 -5.205 14.067 1.00 97.25 88 PRO A N 1
ATOM 722 C CA . PRO A 1 88 ? -9.065 -6.278 13.124 1.00 97.25 88 PRO A CA 1
ATOM 723 C C . PRO A 1 88 ? -7.846 -6.830 12.366 1.00 97.25 88 PRO A C 1
ATOM 725 O O . PRO A 1 88 ? -6.768 -6.252 12.389 1.00 97.25 88 PRO A O 1
ATOM 728 N N . SER A 1 89 ? -7.982 -7.944 11.653 1.00 98.50 89 SER A N 1
ATOM 729 C CA . SER A 1 89 ? -6.931 -8.359 10.712 1.00 98.50 89 SER A CA 1
ATOM 730 C C . SER A 1 89 ? -6.951 -7.511 9.439 1.00 98.50 89 SER A C 1
ATOM 732 O O . SER A 1 89 ? -8.019 -7.071 9.006 1.00 98.50 89 SER A O 1
ATOM 734 N N . VAL A 1 90 ? -5.777 -7.289 8.849 1.00 98.62 90 VAL A N 1
ATOM 735 C CA . VAL A 1 90 ? -5.566 -6.401 7.699 1.00 98.62 90 VAL A CA 1
ATOM 736 C C . VAL A 1 90 ? -4.720 -7.102 6.648 1.00 98.62 90 VAL A C 1
ATOM 738 O O . VAL A 1 90 ? -3.690 -7.690 6.971 1.00 98.62 90 VAL A O 1
ATOM 741 N N . THR A 1 91 ? -5.132 -6.998 5.387 1.00 98.81 91 THR A N 1
ATOM 742 C CA . THR A 1 91 ? -4.294 -7.372 4.246 1.00 98.81 91 THR A CA 1
ATOM 743 C C . THR A 1 91 ? -3.670 -6.117 3.641 1.00 98.81 91 THR A C 1
ATOM 745 O O . THR A 1 91 ? -4.376 -5.208 3.212 1.00 98.81 91 THR A O 1
ATOM 748 N N . ILE A 1 92 ? -2.344 -6.079 3.584 1.00 98.69 92 ILE A N 1
ATOM 749 C CA . ILE A 1 92 ? -1.557 -5.072 2.878 1.00 98.69 92 ILE A CA 1
ATOM 750 C C . ILE A 1 92 ? -1.317 -5.569 1.452 1.00 98.69 92 ILE A C 1
ATOM 752 O O . ILE A 1 92 ? -0.946 -6.726 1.260 1.00 98.69 92 ILE A O 1
ATOM 756 N N . ILE A 1 93 ? -1.506 -4.710 0.455 1.00 98.50 93 ILE A N 1
ATOM 757 C CA . ILE A 1 93 ? -1.238 -5.012 -0.954 1.00 98.50 93 ILE A CA 1
ATOM 758 C C . ILE A 1 93 ? -0.144 -4.081 -1.466 1.00 98.50 93 ILE A C 1
ATOM 760 O O . ILE A 1 93 ? -0.255 -2.862 -1.326 1.00 98.50 93 ILE A O 1
ATOM 764 N N . THR A 1 94 ? 0.866 -4.666 -2.108 1.00 97.88 94 THR A N 1
ATOM 765 C CA . THR A 1 94 ? 1.963 -3.933 -2.746 1.00 97.88 94 THR A CA 1
ATOM 766 C C . THR A 1 94 ? 2.155 -4.413 -4.183 1.00 97.88 94 THR A C 1
ATOM 768 O O . THR A 1 94 ? 2.618 -5.536 -4.397 1.00 97.88 94 THR A O 1
ATOM 771 N N . PRO A 1 95 ? 1.790 -3.605 -5.192 1.00 95.88 95 PRO A N 1
ATOM 772 C CA . PRO A 1 95 ? 2.158 -3.875 -6.574 1.00 95.88 95 PRO A CA 1
ATOM 773 C C . PRO A 1 95 ? 3.634 -3.519 -6.811 1.00 95.88 95 PRO A C 1
ATOM 775 O O . PRO A 1 95 ? 4.096 -2.479 -6.357 1.00 95.88 95 PRO A O 1
ATOM 778 N N . THR A 1 96 ? 4.362 -4.334 -7.572 1.00 94.44 96 THR A N 1
ATOM 779 C CA . THR A 1 96 ? 5.771 -4.072 -7.922 1.00 94.44 96 THR A CA 1
ATOM 780 C C . THR A 1 96 ? 6.093 -4.493 -9.360 1.00 94.44 96 THR A C 1
ATOM 782 O O . THR A 1 96 ? 5.290 -5.191 -9.978 1.00 94.44 96 THR A O 1
ATOM 785 N N . TYR A 1 97 ? 7.186 -3.973 -9.932 1.00 93.75 97 TYR A N 1
ATOM 786 C CA . TYR A 1 97 ? 7.702 -4.291 -11.278 1.00 93.75 97 TYR A CA 1
ATOM 787 C C . TYR A 1 97 ? 9.156 -3.821 -11.422 1.00 93.75 97 TYR A C 1
ATOM 789 O O . TYR A 1 97 ? 9.411 -2.615 -11.485 1.00 93.75 97 TYR A O 1
ATOM 797 N N . ASN A 1 98 ? 10.109 -4.746 -11.512 1.00 92.25 98 ASN A N 1
ATOM 798 C CA . ASN A 1 98 ? 11.534 -4.469 -11.712 1.00 92.25 98 ASN A CA 1
ATOM 799 C C . ASN A 1 98 ? 12.123 -3.468 -10.687 1.00 92.25 98 ASN A C 1
ATOM 801 O O . ASN A 1 98 ? 12.995 -2.657 -11.015 1.00 92.25 98 ASN A O 1
ATOM 805 N N . ARG A 1 99 ? 11.645 -3.500 -9.432 1.00 87.94 99 ARG A N 1
ATOM 806 C CA . ARG A 1 99 ? 12.002 -2.547 -8.356 1.00 87.94 99 ARG A CA 1
ATOM 807 C C . ARG A 1 99 ? 12.952 -3.116 -7.295 1.00 87.94 99 ARG A C 1
ATOM 809 O O . ARG A 1 99 ? 13.068 -2.544 -6.212 1.00 87.94 99 ARG A O 1
ATOM 816 N N . ARG A 1 100 ? 13.706 -4.181 -7.599 1.00 91.44 100 ARG A N 1
ATOM 817 C CA . ARG A 1 100 ? 14.636 -4.846 -6.658 1.00 91.44 100 ARG A CA 1
ATOM 818 C C . ARG A 1 100 ? 15.460 -3.908 -5.774 1.00 91.44 100 ARG A C 1
ATOM 820 O O . ARG A 1 100 ? 15.561 -4.141 -4.575 1.00 91.44 100 ARG A O 1
ATOM 827 N N . THR A 1 101 ? 16.055 -2.861 -6.343 1.00 87.12 101 THR A N 1
ATOM 828 C CA . THR A 1 101 ? 16.964 -1.961 -5.611 1.00 87.12 101 THR A CA 1
ATOM 829 C C . THR A 1 101 ? 16.278 -1.202 -4.472 1.00 87.12 101 THR A C 1
ATOM 831 O O . THR A 1 101 ? 16.916 -0.955 -3.451 1.00 87.12 101 THR A O 1
ATOM 834 N N . ILE A 1 102 ? 15.005 -0.825 -4.634 1.00 86.00 102 ILE A N 1
ATOM 835 C CA . ILE A 1 102 ? 14.255 -0.042 -3.638 1.00 86.00 102 ILE A CA 1
ATOM 836 C C . ILE A 1 102 ? 13.350 -0.910 -2.760 1.00 86.00 102 ILE A C 1
ATOM 838 O O . ILE A 1 102 ? 13.073 -0.534 -1.626 1.00 86.00 102 ILE A O 1
ATOM 842 N N . PHE A 1 103 ? 12.997 -2.117 -3.215 1.00 92.12 103 PHE A N 1
ATOM 843 C CA . PHE A 1 103 ? 12.109 -3.042 -2.506 1.00 92.12 103 PHE A CA 1
ATOM 844 C C . PHE A 1 103 ? 12.470 -3.346 -1.031 1.00 92.12 103 PHE A C 1
ATOM 846 O O . PHE A 1 103 ? 11.554 -3.576 -0.237 1.00 92.12 103 PHE A O 1
ATOM 853 N N . PRO A 1 104 ? 13.747 -3.295 -0.581 1.00 92.25 104 PRO A N 1
ATOM 854 C CA . PRO A 1 104 ? 14.066 -3.366 0.847 1.00 92.25 104 PRO A CA 1
ATOM 855 C C . PRO A 1 104 ? 13.333 -2.335 1.721 1.00 92.25 104 PRO A C 1
ATOM 857 O O . PRO A 1 104 ? 13.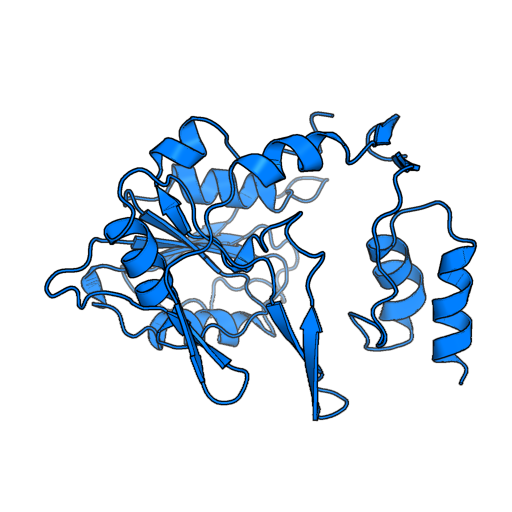116 -2.595 2.905 1.00 92.25 104 PRO A O 1
ATOM 860 N N . LEU A 1 105 ? 12.926 -1.190 1.161 1.00 88.44 105 LEU A N 1
ATOM 861 C CA . LEU A 1 105 ? 12.085 -0.205 1.841 1.00 88.44 105 LEU A CA 1
ATOM 862 C C . LEU A 1 105 ? 10.695 -0.773 2.154 1.00 88.44 105 LEU A C 1
ATOM 864 O O . LEU A 1 105 ? 10.259 -0.685 3.298 1.00 88.44 105 LEU A O 1
ATOM 868 N N . ALA A 1 106 ? 10.039 -1.413 1.185 1.00 93.25 106 ALA A N 1
ATOM 869 C CA . ALA A 1 106 ? 8.734 -2.045 1.378 1.00 93.25 106 ALA A CA 1
ATOM 870 C C . ALA A 1 106 ? 8.788 -3.151 2.445 1.00 93.25 106 ALA A C 1
ATOM 872 O O . ALA A 1 106 ? 7.938 -3.199 3.335 1.00 93.25 106 ALA A O 1
ATOM 873 N N . ILE A 1 107 ? 9.843 -3.978 2.414 1.00 96.06 107 ILE A N 1
ATOM 874 C CA . ILE A 1 107 ? 10.100 -5.000 3.441 1.00 96.06 107 ILE A CA 1
ATOM 875 C C . ILE A 1 107 ? 10.201 -4.340 4.816 1.00 96.06 107 ILE A C 1
ATOM 877 O O . ILE A 1 107 ? 9.506 -4.742 5.747 1.00 96.06 107 ILE A O 1
ATOM 881 N N . ARG A 1 108 ? 11.033 -3.301 4.947 1.00 95.06 108 ARG A N 1
ATOM 882 C CA . ARG A 1 108 ? 11.182 -2.568 6.205 1.00 95.06 108 ARG A CA 1
ATOM 883 C C . ARG A 1 108 ? 9.848 -1.999 6.688 1.00 95.06 108 ARG A C 1
ATOM 885 O O . ARG A 1 108 ? 9.494 -2.217 7.840 1.00 95.06 108 ARG A O 1
ATOM 892 N N . ASN A 1 109 ? 9.108 -1.319 5.814 1.00 94.88 109 ASN A N 1
ATOM 893 C CA . ASN A 1 109 ? 7.819 -0.732 6.164 1.00 94.88 109 ASN A CA 1
ATOM 894 C C . ASN A 1 109 ? 6.862 -1.788 6.734 1.00 94.88 109 ASN A C 1
ATOM 896 O O . ASN A 1 109 ? 6.191 -1.507 7.720 1.00 94.88 109 ASN A O 1
ATOM 900 N N . PHE A 1 110 ? 6.815 -2.995 6.158 1.00 98.06 110 PHE A N 1
ATOM 901 C CA . PHE A 1 110 ? 5.956 -4.080 6.644 1.00 98.06 110 PHE A CA 1
ATOM 902 C C . PHE A 1 110 ? 6.316 -4.542 8.066 1.00 98.06 110 PHE A C 1
ATOM 904 O O . PHE A 1 110 ? 5.422 -4.739 8.890 1.00 98.06 110 PHE A O 1
ATOM 911 N N . PHE A 1 111 ? 7.606 -4.710 8.373 1.00 97.19 111 PHE A N 1
ATOM 912 C CA . PHE A 1 111 ? 8.044 -5.171 9.699 1.00 97.19 111 PHE A CA 1
ATOM 913 C C . PHE A 1 111 ? 8.033 -4.078 10.770 1.00 97.19 111 PHE A C 1
ATOM 915 O O . PHE A 1 111 ? 7.910 -4.408 11.948 1.00 97.19 111 PHE A O 1
ATOM 922 N N . ASP A 1 112 ? 8.134 -2.809 10.376 1.00 96.38 112 ASP A N 1
ATOM 923 C CA . ASP A 1 112 ? 8.162 -1.672 11.299 1.00 96.38 112 ASP A CA 1
ATOM 924 C C . ASP A 1 112 ? 6.749 -1.217 11.734 1.00 96.38 112 ASP A C 1
ATOM 926 O O . ASP A 1 112 ? 6.645 -0.293 12.535 1.00 96.38 112 ASP A O 1
ATOM 930 N N . GLN A 1 113 ? 5.657 -1.831 11.246 1.00 95.94 113 GLN A N 1
ATOM 931 C CA . GLN A 1 113 ? 4.289 -1.425 11.609 1.00 95.94 113 GLN A CA 1
ATOM 932 C C . GLN A 1 113 ? 3.978 -1.634 13.104 1.00 95.94 113 GLN A C 1
ATOM 934 O O . GLN A 1 113 ? 4.141 -2.729 13.643 1.00 95.94 113 GLN A O 1
ATOM 939 N N . ASP A 1 114 ? 3.411 -0.607 13.745 1.00 94.38 114 ASP A N 1
ATOM 940 C CA . ASP A 1 114 ? 2.829 -0.652 15.093 1.00 94.38 114 ASP A CA 1
ATOM 941 C C . ASP A 1 114 ? 1.432 -1.292 15.042 1.00 94.38 114 ASP A C 1
ATOM 943 O O . ASP A 1 114 ? 0.388 -0.655 15.210 1.00 94.38 114 ASP A O 1
ATOM 947 N N . TYR A 1 115 ? 1.412 -2.577 14.697 1.00 96.44 115 TYR A N 1
ATOM 948 C CA . TYR A 1 115 ? 0.209 -3.388 14.574 1.00 96.44 115 TYR A CA 1
ATOM 949 C C . TYR A 1 115 ? 0.488 -4.815 15.056 1.00 96.44 115 TYR A C 1
ATOM 951 O O . TYR A 1 115 ? 1.607 -5.302 14.873 1.00 96.44 115 TYR A O 1
ATOM 959 N N . PRO A 1 116 ? -0.497 -5.535 15.631 1.00 96.81 116 PRO A N 1
ATOM 960 C CA . PRO A 1 116 ? -0.294 -6.928 16.015 1.00 96.81 116 PRO A CA 1
ATOM 961 C C . PRO A 1 116 ? 0.160 -7.775 14.822 1.00 96.81 116 PRO A C 1
ATOM 963 O O . PRO A 1 116 ? -0.554 -7.923 13.827 1.00 96.81 116 PRO A O 1
ATOM 966 N N . SER A 1 117 ? 1.381 -8.302 14.912 1.00 96.19 117 SER A N 1
A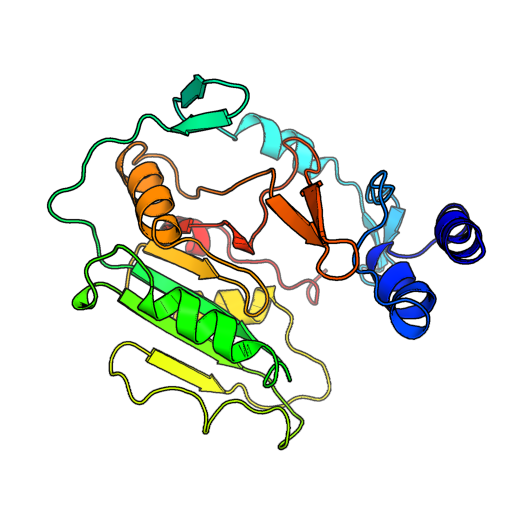TOM 967 C CA . SER A 1 117 ? 2.090 -8.924 13.792 1.00 96.19 117 SER A CA 1
ATOM 968 C C . SER A 1 117 ? 1.307 -10.069 13.146 1.00 96.19 117 SER A C 1
ATOM 970 O O . SER A 1 117 ? 1.290 -10.189 11.925 1.00 96.19 117 SER A O 1
ATOM 972 N N . GLU A 1 118 ? 0.614 -10.867 13.954 1.00 96.94 118 GLU A N 1
ATOM 973 C CA . GLU A 1 118 ? -0.210 -12.016 13.587 1.00 96.94 118 GLU A CA 1
ATOM 974 C C . GLU A 1 118 ? -1.528 -11.639 12.900 1.00 96.94 118 GLU A C 1
ATOM 976 O O . GLU A 1 118 ? -2.218 -12.505 12.363 1.00 96.94 118 GLU A O 1
ATOM 981 N N . LYS A 1 119 ? -1.883 -10.351 12.916 1.00 98.19 119 LYS A N 1
ATOM 982 C CA . LYS A 1 119 ? -3.074 -9.802 12.264 1.00 98.19 119 LYS A CA 1
ATOM 983 C C . LYS A 1 119 ? -2.777 -9.148 10.921 1.00 98.19 119 LYS A C 1
ATOM 985 O O . LYS A 1 119 ? -3.707 -8.645 10.292 1.00 98.19 119 LYS A O 1
ATOM 990 N N . LEU A 1 120 ? -1.517 -9.152 10.495 1.00 98.44 120 LEU A N 1
ATOM 991 C CA . LEU A 1 120 ? -1.106 -8.651 9.195 1.00 98.44 120 LEU A CA 1
ATOM 992 C C . LEU A 1 120 ? -0.932 -9.798 8.202 1.00 98.44 120 LEU A C 1
ATOM 994 O O . LEU A 1 120 ? -0.262 -10.792 8.480 1.00 98.44 120 LEU A O 1
ATOM 998 N N . GLU A 1 121 ? -1.484 -9.602 7.015 1.00 98.69 121 GLU A N 1
ATOM 999 C CA . GLU A 1 121 ? -1.139 -10.316 5.792 1.00 98.69 121 GLU A CA 1
ATOM 1000 C C . GLU A 1 121 ? -0.517 -9.313 4.820 1.00 98.69 121 GLU A C 1
ATOM 1002 O O . GLU A 1 121 ? -0.987 -8.183 4.726 1.00 98.69 121 GLU A O 1
ATOM 1007 N N . TRP A 1 122 ? 0.505 -9.716 4.072 1.00 98.75 122 TRP A N 1
ATOM 1008 C CA . TRP A 1 122 ? 1.087 -8.906 3.008 1.00 98.75 122 TRP A CA 1
ATOM 1009 C C . TRP A 1 122 ? 1.075 -9.671 1.697 1.00 98.75 122 TRP A C 1
ATOM 1011 O O . TRP A 1 122 ? 1.622 -10.767 1.606 1.00 98.75 122 TRP A O 1
ATOM 1021 N N . ILE A 1 123 ? 0.439 -9.094 0.684 1.00 98.75 123 ILE A N 1
ATOM 1022 C CA . ILE A 1 123 ? 0.365 -9.639 -0.664 1.00 98.75 123 ILE A CA 1
ATOM 1023 C C . ILE A 1 123 ? 1.169 -8.735 -1.592 1.00 98.75 123 ILE A C 1
ATOM 1025 O O . ILE A 1 123 ? 0.827 -7.572 -1.806 1.00 98.75 123 ILE A O 1
ATOM 1029 N N . ILE A 1 124 ? 2.226 -9.297 -2.163 1.00 98.56 124 ILE A N 1
ATOM 1030 C CA . ILE A 1 124 ? 3.075 -8.645 -3.153 1.00 98.56 124 ILE A CA 1
ATOM 1031 C C . ILE A 1 124 ? 2.637 -9.146 -4.526 1.00 98.56 124 ILE A C 1
ATOM 1033 O O . ILE A 1 124 ? 2.708 -10.347 -4.784 1.00 98.56 124 ILE A O 1
ATOM 1037 N N . ILE A 1 125 ? 2.178 -8.241 -5.391 1.00 98.06 125 ILE A N 1
ATOM 1038 C CA . ILE A 1 125 ? 1.784 -8.560 -6.768 1.00 98.06 125 ILE A CA 1
ATOM 1039 C C . ILE A 1 125 ? 2.887 -8.092 -7.708 1.00 98.06 125 ILE A C 1
ATOM 1041 O O . ILE A 1 125 ? 3.092 -6.888 -7.878 1.00 98.06 125 ILE A O 1
ATOM 1045 N N . ASP A 1 126 ? 3.580 -9.043 -8.318 1.00 96.12 126 ASP A N 1
ATOM 1046 C CA . ASP A 1 126 ? 4.802 -8.802 -9.078 1.00 96.12 126 ASP A CA 1
ATOM 1047 C C . ASP A 1 126 ? 4.634 -9.231 -10.538 1.00 96.12 126 ASP A C 1
ATOM 1049 O O . ASP A 1 126 ? 4.226 -10.356 -10.816 1.00 96.12 126 ASP A O 1
ATOM 1053 N N . ASP A 1 127 ? 4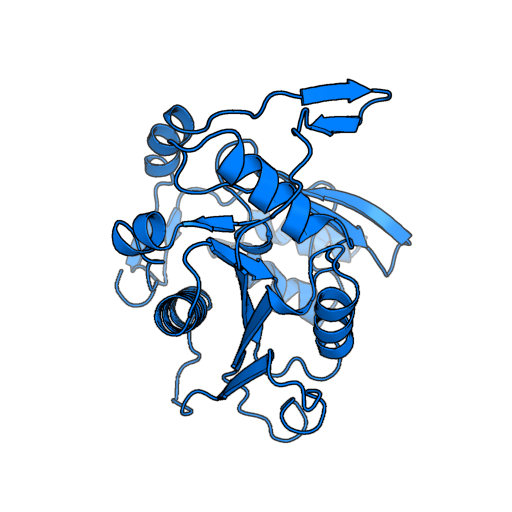.940 -8.335 -11.472 1.00 94.88 127 ASP A N 1
ATOM 1054 C CA . ASP A 1 127 ? 5.000 -8.618 -12.909 1.00 94.88 127 ASP A CA 1
ATOM 1055 C C . ASP A 1 127 ? 6.385 -8.339 -13.516 1.00 94.88 127 ASP A C 1
ATOM 1057 O O . ASP A 1 127 ? 6.486 -8.061 -14.709 1.00 94.88 127 ASP A O 1
ATOM 1061 N N . SER A 1 128 ? 7.445 -8.397 -12.699 1.00 92.75 128 SER A N 1
ATOM 1062 C CA . SER A 1 128 ? 8.840 -8.231 -13.129 1.00 92.75 128 SER A CA 1
ATOM 1063 C C . SER A 1 128 ? 9.219 -9.223 -14.232 1.00 92.75 128 SER A C 1
ATOM 1065 O O . SER A 1 128 ? 9.036 -10.433 -14.086 1.00 92.75 128 SER A O 1
ATOM 1067 N N . ASP A 1 129 ? 9.770 -8.701 -15.325 1.00 91.31 129 ASP A N 1
ATOM 1068 C CA . ASP A 1 129 ? 10.179 -9.440 -16.527 1.00 91.31 129 ASP A CA 1
ATOM 1069 C C . ASP A 1 129 ? 11.709 -9.524 -16.695 1.00 91.31 129 ASP A C 1
ATOM 1071 O O . ASP A 1 129 ? 12.207 -10.295 -17.519 1.00 91.31 129 ASP A O 1
ATOM 1075 N N . GLU A 1 130 ? 12.467 -8.764 -15.901 1.00 88.69 130 GLU A N 1
ATOM 1076 C CA . GLU A 1 130 ? 13.929 -8.752 -15.902 1.00 88.69 130 GLU A CA 1
ATOM 1077 C C . GLU A 1 130 ? 14.472 -9.559 -14.718 1.00 88.69 130 GLU A C 1
ATOM 1079 O O . GLU A 1 130 ? 14.349 -9.146 -13.566 1.00 88.69 130 GLU A O 1
ATOM 1084 N N . THR A 1 131 ? 15.138 -10.687 -14.991 1.00 86.00 131 THR A N 1
ATOM 1085 C CA . THR A 1 131 ? 15.631 -11.623 -13.960 1.00 86.00 131 THR A CA 1
ATOM 1086 C C . THR A 1 131 ? 16.529 -10.971 -12.901 1.00 86.00 131 THR A C 1
ATOM 1088 O O . THR A 1 131 ? 16.501 -11.365 -11.740 1.00 86.00 131 THR A O 1
ATOM 1091 N N . ASP A 1 132 ? 17.334 -9.970 -13.262 1.00 87.31 132 ASP A N 1
ATOM 1092 C CA . ASP A 1 132 ? 18.213 -9.252 -12.329 1.00 87.31 132 ASP A CA 1
ATOM 1093 C C . ASP A 1 132 ? 17.478 -8.212 -11.465 1.00 87.31 132 ASP A C 1
ATOM 1095 O O . ASP A 1 132 ? 18.051 -7.691 -10.503 1.00 87.31 132 ASP A O 1
ATOM 1099 N N . LYS A 1 133 ? 16.208 -7.932 -11.777 1.00 86.06 133 LYS A N 1
ATOM 1100 C CA . LYS A 1 133 ? 15.345 -6.977 -11.069 1.00 86.06 133 LYS A CA 1
ATOM 1101 C C . LYS A 1 133 ? 14.136 -7.624 -10.391 1.00 86.06 133 LYS A C 1
ATOM 1103 O O . LYS A 1 133 ? 13.353 -6.902 -9.769 1.00 86.06 133 LYS A O 1
ATOM 1108 N N . GLU A 1 134 ? 14.024 -8.947 -10.460 1.00 90.75 134 GLU A N 1
ATOM 1109 C CA . GLU A 1 134 ? 13.087 -9.742 -9.666 1.00 90.75 134 GLU A CA 1
ATOM 1110 C C . GLU A 1 134 ? 13.417 -9.652 -8.169 1.00 90.75 134 GLU A C 1
ATOM 1112 O O . GLU A 1 134 ? 14.528 -9.282 -7.766 1.00 90.75 134 GLU A O 1
ATOM 1117 N N . ILE A 1 135 ? 12.437 -9.989 -7.330 1.00 94.50 135 ILE A N 1
ATOM 1118 C CA . ILE A 1 135 ? 12.539 -9.892 -5.865 1.00 94.50 135 ILE A CA 1
ATOM 1119 C C . ILE A 1 135 ? 12.364 -11.234 -5.141 1.00 94.50 135 ILE A C 1
ATOM 1121 O O . ILE A 1 135 ? 12.446 -11.270 -3.914 1.00 94.50 135 ILE A O 1
ATOM 1125 N N . ASP A 1 136 ? 12.154 -12.327 -5.884 1.00 93.62 136 ASP A N 1
ATOM 1126 C CA . ASP A 1 136 ? 11.855 -13.671 -5.363 1.00 93.62 136 ASP A CA 1
ATOM 1127 C C . ASP A 1 136 ? 12.818 -14.111 -4.237 1.00 93.62 136 ASP A C 1
ATOM 1129 O O . ASP A 1 136 ? 12.406 -14.677 -3.227 1.00 93.62 136 ASP A O 1
ATOM 1133 N N . ASP A 1 137 ? 14.114 -13.832 -4.388 1.00 94.56 137 ASP A N 1
ATOM 1134 C CA . ASP A 1 137 ? 15.176 -14.246 -3.464 1.00 94.56 137 ASP A CA 1
ATOM 1135 C C . ASP A 1 137 ? 15.389 -13.300 -2.270 1.00 94.56 137 ASP A C 1
ATOM 1137 O O . ASP A 1 137 ? 16.058 -13.684 -1.309 1.00 94.56 137 ASP A O 1
ATOM 1141 N N . ILE A 1 138 ? 14.853 -12.074 -2.313 1.00 95.31 138 ILE A N 1
ATOM 1142 C CA . ILE A 1 138 ? 14.980 -11.095 -1.217 1.00 95.31 138 ILE A CA 1
ATOM 1143 C C . ILE A 1 138 ? 13.744 -11.040 -0.320 1.00 95.31 138 ILE A C 1
ATOM 1145 O O . ILE A 1 138 ? 13.799 -10.435 0.753 1.00 95.31 138 ILE A O 1
ATOM 1149 N N . ILE A 1 139 ? 12.638 -11.661 -0.735 1.00 96.44 139 ILE A N 1
ATOM 1150 C CA . ILE A 1 139 ? 11.423 -11.734 0.073 1.00 96.44 139 ILE A CA 1
ATOM 1151 C C . ILE A 1 139 ? 11.669 -12.653 1.281 1.00 96.44 139 ILE A C 1
ATOM 1153 O O . ILE A 1 139 ? 12.068 -13.809 1.117 1.00 96.44 139 ILE A O 1
ATOM 1157 N N . PRO A 1 140 ? 11.431 -12.177 2.517 1.00 96.38 140 PRO A N 1
ATOM 1158 C CA . PRO A 1 140 ? 11.624 -12.996 3.705 1.00 96.38 140 PRO A CA 1
ATOM 1159 C C . PRO A 1 140 ? 10.675 -14.194 3.742 1.00 96.38 140 PRO A C 1
ATOM 1161 O O . PRO A 1 140 ? 9.497 -14.086 3.408 1.00 96.38 140 PRO A O 1
ATOM 1164 N N . ASN A 1 141 ? 11.173 -15.327 4.239 1.00 96.50 141 ASN A N 1
ATOM 1165 C CA . ASN A 1 141 ? 10.344 -16.497 4.515 1.00 96.50 141 ASN A CA 1
ATOM 1166 C C . ASN A 1 141 ? 9.492 -16.265 5.778 1.00 96.50 141 ASN A C 1
ATOM 1168 O O . ASN A 1 141 ? 9.876 -16.660 6.880 1.00 96.50 141 ASN A O 1
ATOM 1172 N N . ASP A 1 142 ? 8.355 -15.595 5.611 1.00 97.75 142 ASP A N 1
ATOM 1173 C CA . ASP A 1 142 ? 7.382 -15.280 6.657 1.00 97.75 142 ASP A CA 1
ATOM 1174 C C . ASP A 1 142 ? 5.985 -15.723 6.201 1.00 97.75 142 ASP A C 1
ATOM 1176 O O . ASP A 1 142 ? 5.538 -15.386 5.107 1.00 97.75 142 ASP A O 1
ATOM 1180 N N . SER A 1 143 ? 5.267 -16.468 7.046 1.00 97.19 143 SER A N 1
ATOM 1181 C CA . SER A 1 143 ? 3.936 -17.015 6.732 1.00 97.19 143 SER A CA 1
ATOM 1182 C C . SER A 1 143 ? 2.861 -15.962 6.439 1.00 97.19 143 SER A C 1
ATOM 1184 O O . SER A 1 143 ? 1.791 -16.300 5.930 1.00 97.19 143 SER A O 1
ATOM 1186 N N . ARG A 1 144 ? 3.116 -14.704 6.804 1.00 98.19 144 ARG A N 1
ATOM 1187 C CA . ARG A 1 144 ? 2.231 -13.565 6.552 1.00 98.19 144 ARG A CA 1
ATOM 1188 C C . ARG A 1 144 ? 2.415 -12.987 5.156 1.00 98.19 144 ARG A C 1
ATOM 1190 O O . ARG A 1 144 ? 1.534 -12.269 4.696 1.00 98.19 144 ARG A O 1
ATOM 1197 N N . ILE A 1 145 ? 3.536 -13.285 4.502 1.00 98.44 145 ILE A N 1
ATOM 1198 C CA . ILE A 1 145 ? 3.896 -12.734 3.200 1.00 98.44 145 ILE A CA 1
ATOM 1199 C C . ILE A 1 145 ? 3.504 -13.730 2.112 1.00 98.44 145 ILE A C 1
ATOM 1201 O O . ILE A 1 145 ? 3.868 -14.905 2.143 1.00 98.44 145 ILE A O 1
ATOM 1205 N N . ARG A 1 146 ? 2.764 -13.243 1.121 1.00 98.06 146 ARG A N 1
ATOM 1206 C CA . ARG A 1 146 ? 2.440 -13.951 -0.110 1.00 98.06 146 ARG A CA 1
ATOM 1207 C C . ARG A 1 146 ? 2.997 -13.162 -1.281 1.00 98.06 146 ARG A C 1
ATOM 1209 O O . ARG A 1 146 ? 2.567 -12.043 -1.536 1.00 98.06 146 ARG A O 1
ATOM 1216 N N . HIS A 1 147 ? 3.901 -13.779 -2.022 1.00 97.94 147 HIS A N 1
ATOM 1217 C CA . HIS A 1 147 ? 4.377 -13.256 -3.295 1.00 97.94 147 HIS A CA 1
ATOM 1218 C C . HIS A 1 147 ? 3.628 -13.933 -4.435 1.00 97.94 147 HIS A C 1
ATOM 1220 O O . HIS A 1 147 ? 3.671 -15.153 -4.577 1.00 97.94 147 HIS A O 1
ATOM 1226 N N . GLU A 1 148 ? 2.889 -13.140 -5.203 1.00 97.69 148 GLU A N 1
ATOM 1227 C CA . GLU A 1 148 ? 2.127 -13.582 -6.363 1.00 97.69 148 GLU A CA 1
ATOM 1228 C C . GLU A 1 148 ? 2.778 -13.013 -7.625 1.00 97.69 148 GLU A C 1
ATOM 1230 O O . GLU A 1 148 ? 2.594 -11.841 -7.968 1.00 97.69 148 GLU A O 1
ATOM 1235 N N . LYS A 1 149 ? 3.550 -13.857 -8.313 1.00 95.88 149 LYS A N 1
ATOM 1236 C CA . LYS A 1 149 ? 4.189 -13.510 -9.580 1.00 95.88 149 LYS A CA 1
ATOM 1237 C C . LYS A 1 149 ? 3.231 -13.768 -10.739 1.00 95.88 149 LYS A C 1
ATOM 1239 O O . LYS A 1 149 ? 2.848 -14.910 -11.002 1.00 95.88 149 LYS A O 1
ATOM 1244 N N . LEU A 1 150 ? 2.822 -12.701 -11.414 1.00 95.81 150 LEU A N 1
ATOM 1245 C CA . LEU A 1 150 ? 1.885 -12.751 -12.528 1.00 95.81 150 LEU A CA 1
ATOM 1246 C C . LEU A 1 150 ? 2.548 -13.331 -13.787 1.00 95.81 150 LEU A C 1
ATOM 1248 O O . LEU A 1 150 ? 3.746 -13.145 -14.007 1.00 95.81 150 LEU A O 1
ATOM 1252 N N . PRO A 1 151 ? 1.782 -14.016 -14.655 1.00 94.06 151 PRO A N 1
ATOM 1253 C CA . PRO A 1 151 ? 2.307 -14.493 -15.925 1.00 94.06 151 PRO A CA 1
ATOM 1254 C C . PRO A 1 151 ? 2.672 -13.310 -16.825 1.00 94.06 151 PRO A C 1
ATOM 1256 O O . PRO A 1 151 ? 1.865 -12.397 -17.011 1.00 94.06 151 PRO A O 1
ATOM 1259 N N . LEU A 1 152 ? 3.864 -13.353 -17.416 1.00 92.31 152 LEU A N 1
ATOM 1260 C CA . LEU A 1 152 ? 4.334 -12.317 -18.335 1.00 92.31 152 LEU A CA 1
ATOM 1261 C C . LEU A 1 152 ? 3.467 -12.279 -19.604 1.00 92.31 152 LEU A C 1
ATOM 1263 O O . LEU A 1 152 ? 3.092 -13.323 -20.145 1.00 92.31 152 LEU A O 1
ATOM 1267 N N . LYS A 1 153 ? 3.166 -11.071 -20.084 1.00 88.12 153 LYS A N 1
ATOM 1268 C CA . LYS A 1 153 ? 2.454 -10.808 -21.345 1.00 88.12 153 LYS A CA 1
ATOM 1269 C C . LYS A 1 153 ? 3.174 -9.682 -22.104 1.00 88.12 153 LYS A C 1
ATOM 1271 O O . LYS A 1 153 ? 4.065 -9.050 -21.548 1.00 88.12 153 LYS A O 1
ATOM 1276 N N . GLU A 1 154 ? 2.822 -9.458 -23.372 1.00 82.56 154 GLU A N 1
ATOM 1277 C CA . GLU A 1 154 ? 3.488 -8.436 -24.207 1.00 82.56 154 GLU A CA 1
ATOM 1278 C C . GLU A 1 154 ? 3.352 -7.018 -23.633 1.00 82.56 154 GLU A C 1
ATOM 1280 O O . GLU A 1 154 ? 4.274 -6.212 -23.732 1.00 82.56 154 GLU A O 1
ATOM 1285 N N . GLU A 1 155 ? 2.211 -6.729 -23.009 1.00 84.88 155 GLU A N 1
ATOM 1286 C CA . GLU A 1 155 ? 1.922 -5.442 -22.381 1.00 84.88 155 GLU A CA 1
ATOM 1287 C C . GLU A 1 155 ? 2.060 -5.521 -20.858 1.00 84.88 155 GLU A C 1
ATOM 1289 O O . GLU A 1 155 ? 1.822 -6.552 -20.235 1.00 84.88 155 GLU A O 1
ATOM 1294 N N . ARG A 1 156 ? 2.407 -4.415 -20.207 1.00 85.06 156 ARG A N 1
ATOM 1295 C CA . ARG A 1 156 ? 2.519 -4.395 -18.745 1.00 85.06 156 ARG A CA 1
ATOM 1296 C C . ARG A 1 156 ? 1.139 -4.497 -18.086 1.00 85.06 156 ARG A C 1
ATOM 1298 O O . ARG A 1 156 ? 0.149 -4.022 -18.642 1.00 85.06 156 ARG A O 1
ATOM 1305 N N . TYR A 1 157 ? 1.046 -5.087 -16.893 1.00 87.75 157 TYR A N 1
ATOM 1306 C CA . TYR A 1 157 ? -0.192 -4.981 -16.122 1.00 87.75 157 TYR A CA 1
ATOM 1307 C C . TYR A 1 157 ? -0.328 -3.579 -15.535 1.00 87.75 157 TYR A C 1
ATOM 1309 O O . TYR A 1 157 ? 0.620 -3.010 -14.987 1.00 87.75 157 TYR A O 1
ATOM 1317 N N . THR A 1 158 ? -1.537 -3.028 -15.599 1.00 90.12 158 THR A N 1
ATOM 1318 C CA . THR A 1 158 ? -1.839 -1.767 -14.925 1.00 90.12 158 THR A CA 1
ATOM 1319 C C . THR A 1 158 ? -1.736 -1.936 -13.405 1.00 90.12 158 THR A C 1
ATOM 1321 O O . THR A 1 158 ? -1.945 -3.021 -12.849 1.00 90.12 158 THR A O 1
ATOM 1324 N N . VAL A 1 159 ? -1.429 -0.846 -12.695 1.00 88.25 159 VAL A N 1
ATOM 1325 C CA . VAL A 1 159 ? -1.428 -0.844 -11.221 1.00 88.25 159 VAL A CA 1
ATOM 1326 C C . VAL A 1 159 ? -2.821 -1.193 -10.684 1.00 88.25 159 VAL A C 1
ATOM 1328 O O . VAL A 1 159 ? -2.929 -1.974 -9.740 1.00 88.25 159 VAL A O 1
ATOM 1331 N N . ALA A 1 160 ? -3.880 -0.698 -11.334 1.00 89.25 160 ALA A N 1
ATOM 1332 C CA . ALA A 1 160 ? -5.271 -1.030 -11.032 1.00 89.25 160 ALA A CA 1
ATOM 1333 C C . ALA A 1 160 ? -5.535 -2.543 -11.093 1.00 89.25 160 ALA A C 1
ATOM 1335 O O . ALA A 1 160 ? -6.063 -3.115 -10.136 1.00 89.25 160 ALA A O 1
ATOM 1336 N N . TYR A 1 161 ? -5.088 -3.211 -12.162 1.00 93.94 161 TYR A N 1
ATOM 1337 C CA . TYR A 1 161 ? -5.211 -4.661 -12.296 1.00 93.94 161 TYR A CA 1
ATOM 1338 C C . TYR A 1 161 ? -4.521 -5.386 -11.138 1.00 93.94 161 TYR A C 1
ATOM 1340 O O . TYR A 1 161 ? -5.124 -6.238 -10.484 1.00 93.94 161 TYR A O 1
ATOM 1348 N N . LYS A 1 162 ? -3.276 -5.009 -10.826 1.00 94.62 162 LYS A N 1
ATOM 1349 C CA . LYS A 1 162 ? -2.514 -5.627 -9.731 1.00 94.62 162 LYS A CA 1
ATOM 1350 C C . LYS A 1 162 ? -3.192 -5.428 -8.375 1.00 94.62 162 LYS A C 1
ATOM 1352 O O . LYS A 1 162 ? -3.303 -6.375 -7.600 1.00 94.62 162 LYS A O 1
ATOM 1357 N N . ARG A 1 163 ? -3.726 -4.234 -8.108 1.00 95.50 163 ARG A N 1
ATOM 1358 C CA . ARG A 1 163 ? -4.498 -3.937 -6.891 1.00 95.50 163 ARG A CA 1
ATOM 1359 C C . ARG A 1 163 ? -5.780 -4.769 -6.806 1.00 95.50 163 ARG A C 1
ATOM 1361 O O . ARG A 1 163 ? -6.087 -5.275 -5.729 1.00 95.50 163 ARG A O 1
ATOM 1368 N N . ASN A 1 164 ? -6.487 -4.972 -7.921 1.00 96.81 164 ASN A N 1
ATOM 1369 C CA . ASN A 1 164 ? -7.659 -5.850 -7.983 1.00 96.81 164 ASN A CA 1
ATOM 1370 C C . ASN A 1 164 ? -7.303 -7.314 -7.691 1.00 96.81 164 ASN A C 1
ATOM 1372 O O . ASN A 1 164 ? -7.985 -7.945 -6.887 1.00 96.81 164 ASN A O 1
ATOM 1376 N N . VAL A 1 165 ? -6.223 -7.839 -8.283 1.00 97.81 165 VAL A N 1
ATOM 1377 C CA . VAL A 1 165 ? -5.739 -9.200 -7.988 1.00 97.81 165 VAL A CA 1
ATOM 1378 C C . VAL A 1 165 ? -5.404 -9.336 -6.503 1.00 97.81 165 VAL A C 1
ATOM 1380 O O . VAL A 1 165 ? -5.878 -10.261 -5.848 1.00 97.81 165 VAL A O 1
ATOM 1383 N N . GLY A 1 166 ? -4.652 -8.386 -5.939 1.00 97.81 166 GLY A N 1
ATOM 1384 C CA . GLY A 1 166 ? -4.338 -8.385 -4.510 1.00 97.81 166 GLY A CA 1
ATOM 1385 C C . GLY A 1 166 ? -5.590 -8.350 -3.627 1.00 97.81 166 GLY A C 1
ATOM 1386 O O . GLY A 1 166 ? -5.679 -9.097 -2.655 1.00 97.81 166 GLY A O 1
ATOM 1387 N N . ALA A 1 167 ? -6.583 -7.530 -3.981 1.00 97.69 167 ALA A N 1
ATOM 1388 C CA . ALA A 1 167 ? -7.825 -7.400 -3.224 1.00 97.69 167 ALA A CA 1
ATOM 1389 C C . ALA A 1 167 ? -8.677 -8.673 -3.289 1.00 97.69 167 ALA A C 1
ATOM 1391 O O . ALA A 1 167 ? -9.306 -9.045 -2.295 1.00 97.69 167 ALA A O 1
ATOM 1392 N N . ASP A 1 168 ? -8.671 -9.375 -4.422 1.00 97.94 168 ASP A N 1
ATOM 1393 C CA . ASP A 1 168 ? -9.349 -10.660 -4.559 1.00 97.94 168 ASP A CA 1
ATOM 1394 C C . ASP A 1 168 ? -8.695 -11.727 -3.668 1.00 97.94 168 ASP A C 1
ATOM 1396 O O . ASP A 1 168 ? -9.379 -12.349 -2.845 1.00 97.94 168 ASP A O 1
ATOM 1400 N N . LEU A 1 169 ? -7.360 -11.829 -3.728 1.00 98.25 169 LEU A N 1
ATOM 1401 C CA . LEU A 1 169 ? -6.546 -12.762 -2.942 1.00 98.25 169 LEU A CA 1
ATOM 1402 C C . LEU A 1 169 ? -6.536 -12.473 -1.432 1.00 98.25 169 LEU A C 1
ATOM 1404 O O . LEU A 1 169 ? -6.215 -13.376 -0.654 1.00 98.25 169 LEU A O 1
ATOM 1408 N N . ALA A 1 170 ? -6.877 -11.249 -1.020 1.00 98.25 170 ALA A N 1
ATOM 1409 C CA . ALA A 1 170 ? -6.877 -10.819 0.375 1.00 98.25 170 ALA A CA 1
ATOM 1410 C C . ALA A 1 170 ? -7.771 -11.696 1.261 1.00 98.25 170 ALA A C 1
ATOM 1412 O O . ALA A 1 170 ? -8.963 -11.880 0.974 1.00 98.25 170 ALA A O 1
ATOM 1413 N N . LYS A 1 171 ? -7.217 -12.191 2.374 1.00 97.12 171 LYS A N 1
ATOM 1414 C CA . LYS A 1 171 ? -7.955 -12.995 3.361 1.00 97.12 171 LYS A CA 1
ATOM 1415 C C . LYS A 1 171 ? -8.826 -12.149 4.283 1.00 97.12 171 LYS A C 1
ATOM 1417 O O . LYS A 1 171 ? -9.821 -12.654 4.805 1.00 97.12 171 LYS A O 1
ATOM 1422 N N . HIS A 1 172 ? -8.443 -10.899 4.521 1.00 98.12 172 HIS A N 1
ATOM 1423 C CA . HIS A 1 172 ? -9.083 -10.034 5.506 1.00 98.12 172 HIS A CA 1
ATOM 1424 C C . HIS A 1 172 ? -10.066 -9.048 4.861 1.00 98.12 172 HIS A C 1
ATOM 1426 O O . HIS A 1 172 ? -10.030 -8.802 3.656 1.00 98.12 172 HIS A O 1
ATOM 1432 N N . ASP A 1 173 ? -10.990 -8.515 5.667 1.00 97.69 173 ASP A N 1
ATOM 1433 C CA . ASP A 1 173 ? -11.993 -7.555 5.185 1.00 97.69 173 ASP A CA 1
ATOM 1434 C C . ASP A 1 173 ? -11.407 -6.152 4.999 1.00 97.69 173 ASP A C 1
ATOM 1436 O O . ASP A 1 173 ? -11.814 -5.439 4.088 1.00 97.69 173 ASP A O 1
ATOM 1440 N N . ILE A 1 174 ? -10.435 -5.763 5.829 1.00 98.38 174 ILE A N 1
ATOM 1441 C CA . ILE A 1 174 ? -9.742 -4.484 5.683 1.00 98.38 174 ILE A CA 1
ATOM 1442 C C . ILE A 1 174 ? -8.518 -4.674 4.797 1.00 98.38 174 ILE A C 1
ATOM 1444 O O . ILE A 1 174 ? -7.648 -5.500 5.082 1.00 98.38 174 ILE A O 1
ATOM 1448 N N . ILE A 1 175 ? -8.459 -3.869 3.744 1.00 98.50 175 ILE A N 1
ATOM 1449 C CA . ILE A 1 175 ? -7.367 -3.828 2.783 1.00 98.50 175 ILE A CA 1
ATOM 1450 C C . ILE A 1 175 ? -6.666 -2.478 2.900 1.00 98.50 175 ILE A C 1
ATOM 1452 O O . ILE A 1 175 ? -7.323 -1.438 2.919 1.00 98.50 175 ILE A O 1
ATOM 1456 N N . VAL A 1 176 ? -5.338 -2.503 2.956 1.00 97.94 176 VAL A N 1
ATOM 1457 C CA . VAL A 1 176 ? -4.464 -1.327 2.946 1.00 97.94 176 VAL A CA 1
ATOM 1458 C C . VAL A 1 176 ? -3.537 -1.428 1.743 1.00 97.94 176 VAL A C 1
ATOM 1460 O O . VAL A 1 176 ? -2.983 -2.489 1.475 1.00 97.94 176 VAL A O 1
ATOM 1463 N N . HIS A 1 177 ? -3.348 -0.329 1.022 1.00 96.12 177 HIS A N 1
ATOM 1464 C CA . HIS A 1 177 ? -2.355 -0.269 -0.050 1.00 96.12 177 HIS A CA 1
ATOM 1465 C C . HIS A 1 177 ? -1.071 0.383 0.438 1.00 96.12 177 HIS A C 1
ATOM 1467 O O . HIS A 1 177 ? -1.118 1.349 1.202 1.00 96.12 177 HIS A O 1
ATOM 1473 N N . MET A 1 178 ? 0.057 -0.166 -0.002 1.00 95.25 178 MET A N 1
ATOM 1474 C CA . MET A 1 178 ? 1.386 0.394 0.205 1.00 95.25 178 MET A CA 1
ATOM 1475 C C . MET A 1 178 ? 2.195 0.213 -1.076 1.00 95.25 178 MET A C 1
ATOM 1477 O O . MET A 1 178 ? 2.401 -0.923 -1.506 1.00 95.25 178 MET A O 1
ATOM 1481 N N . ASP A 1 179 ? 2.65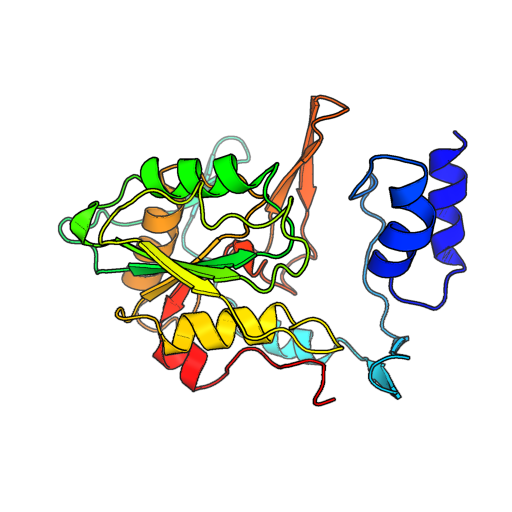1 1.313 -1.664 1.00 91.44 179 ASP A N 1
ATOM 1482 C CA . ASP A 1 179 ? 3.544 1.287 -2.824 1.00 91.44 179 ASP A CA 1
ATOM 1483 C C . ASP A 1 179 ? 4.979 0.902 -2.406 1.00 91.44 179 ASP A C 1
ATOM 1485 O O . ASP A 1 179 ? 5.355 0.984 -1.232 1.00 91.44 179 ASP A O 1
ATOM 1489 N N . ASP A 1 180 ? 5.775 0.403 -3.356 1.00 89.12 180 ASP A N 1
ATOM 1490 C CA . ASP A 1 180 ? 7.089 -0.195 -3.074 1.00 89.12 180 ASP A CA 1
ATOM 1491 C C . ASP A 1 180 ? 8.246 0.811 -2.922 1.00 89.12 180 ASP A C 1
ATOM 1493 O O . ASP A 1 180 ? 9.339 0.434 -2.485 1.00 89.12 180 ASP A O 1
ATOM 1497 N N . ASP A 1 181 ? 7.999 2.081 -3.243 1.00 85.62 181 ASP A N 1
ATOM 1498 C CA . ASP A 1 181 ? 8.953 3.192 -3.225 1.00 85.62 181 ASP A CA 1
ATOM 1499 C C . ASP A 1 181 ? 8.619 4.301 -2.213 1.00 85.62 181 ASP A C 1
ATOM 1501 O O . ASP A 1 181 ? 9.374 5.268 -2.090 1.00 85.62 181 ASP A O 1
ATOM 1505 N N . ASP A 1 182 ? 7.564 4.118 -1.419 1.00 87.81 182 ASP A N 1
ATOM 1506 C CA . ASP A 1 182 ? 7.152 5.041 -0.364 1.00 87.81 182 ASP A CA 1
ATOM 1507 C C . ASP A 1 182 ? 7.670 4.629 1.019 1.00 87.81 182 ASP A C 1
ATOM 1509 O O . ASP A 1 182 ? 7.834 3.451 1.342 1.00 87.81 182 ASP A O 1
ATOM 1513 N N . TYR A 1 183 ? 7.866 5.615 1.896 1.00 86.81 183 TYR A N 1
ATOM 1514 C CA . TYR A 1 183 ? 8.057 5.371 3.325 1.00 86.81 183 TYR A CA 1
ATOM 1515 C C . TYR A 1 183 ? 6.712 5.416 4.054 1.00 86.81 183 TYR A C 1
ATOM 1517 O O . TYR A 1 183 ? 6.031 6.443 4.046 1.00 86.81 183 TYR A O 1
ATOM 1525 N N . TYR A 1 184 ? 6.370 4.331 4.749 1.00 89.94 184 TYR A N 1
ATOM 1526 C CA . TYR A 1 184 ? 5.188 4.268 5.605 1.00 89.94 184 TYR A CA 1
ATOM 1527 C C . TYR A 1 184 ? 5.628 4.254 7.069 1.00 89.94 184 TYR A C 1
ATOM 1529 O O . TYR A 1 184 ? 6.264 3.288 7.495 1.00 89.94 184 TYR A O 1
ATOM 1537 N N . PRO A 1 185 ? 5.289 5.289 7.859 1.00 90.38 185 PRO A N 1
ATOM 1538 C CA . PRO A 1 185 ? 5.573 5.295 9.289 1.00 90.38 185 PRO A CA 1
ATOM 1539 C C . PRO A 1 185 ? 4.957 4.080 10.010 1.00 90.38 185 PRO A C 1
ATOM 1541 O O . PRO A 1 185 ? 3.927 3.573 9.548 1.00 90.38 185 PRO A O 1
ATOM 1544 N N . PRO A 1 186 ? 5.527 3.635 11.145 1.00 92.25 186 PRO A N 1
ATOM 1545 C CA . PRO A 1 186 ? 5.001 2.526 11.950 1.00 92.25 186 PRO A CA 1
ATOM 1546 C C . PRO A 1 186 ? 3.491 2.594 12.217 1.00 92.25 186 PRO A C 1
ATOM 1548 O O . PRO A 1 186 ? 2.776 1.601 12.151 1.00 92.25 186 PRO A O 1
ATOM 1551 N N . GLU A 1 187 ? 2.980 3.788 12.479 1.00 90.62 187 GLU A N 1
ATOM 1552 C CA . GLU A 1 187 ? 1.589 4.065 12.816 1.00 90.62 187 GLU A CA 1
ATOM 1553 C C . GLU A 1 187 ? 0.632 4.071 11.608 1.00 90.62 187 GLU A C 1
ATOM 1555 O O . GLU A 1 187 ? -0.578 4.230 11.791 1.00 90.62 187 GLU A O 1
ATOM 1560 N N . SER A 1 188 ? 1.134 3.912 10.376 1.00 92.62 188 SER A N 1
ATOM 1561 C CA . SER A 1 188 ? 0.360 4.138 9.148 1.00 92.62 188 SER A CA 1
ATOM 1562 C C . SER A 1 188 ? -0.853 3.215 9.034 1.00 92.62 188 SER A C 1
ATOM 1564 O O . SER A 1 188 ? -1.980 3.693 8.864 1.00 92.62 188 SER A O 1
ATOM 1566 N N . VAL A 1 189 ? -0.657 1.898 9.183 1.00 95.75 189 VAL A N 1
ATOM 1567 C CA . VAL A 1 189 ? -1.760 0.924 9.136 1.00 95.75 189 VAL A CA 1
ATOM 1568 C C . VAL A 1 189 ? -2.738 1.165 10.285 1.00 95.75 189 VAL A C 1
ATOM 1570 O O . VAL A 1 189 ? -3.949 1.232 10.061 1.00 95.75 189 VAL A O 1
ATOM 1573 N N . LEU A 1 190 ? -2.230 1.365 11.505 1.00 94.31 190 LEU A N 1
ATOM 1574 C CA . LEU A 1 190 ? -3.061 1.573 12.690 1.00 94.31 190 LEU A CA 1
ATOM 1575 C C . LEU A 1 190 ? -3.957 2.812 12.556 1.00 94.31 190 LEU A C 1
ATOM 1577 O O . LEU A 1 190 ? -5.141 2.748 12.888 1.00 94.31 190 LEU A O 1
ATOM 1581 N N . ALA A 1 191 ? -3.426 3.928 12.052 1.00 92.19 191 ALA A N 1
ATOM 1582 C CA . ALA A 1 191 ? -4.181 5.164 11.863 1.00 92.19 191 ALA A CA 1
ATOM 1583 C C . ALA A 1 191 ? -5.330 4.987 10.857 1.00 92.19 191 ALA A C 1
ATOM 1585 O O . ALA A 1 191 ? -6.465 5.390 11.128 1.00 92.19 191 ALA A O 1
ATOM 1586 N N . ARG A 1 192 ? -5.062 4.322 9.727 1.00 94.56 192 ARG A N 1
ATOM 1587 C CA . ARG A 1 192 ? -6.072 4.032 8.696 1.00 94.56 192 ARG A CA 1
ATOM 1588 C C . ARG A 1 192 ? -7.167 3.099 9.215 1.00 94.56 192 ARG A C 1
ATOM 1590 O O . ARG A 1 192 ? -8.352 3.354 9.004 1.00 94.56 192 ARG A O 1
ATOM 1597 N N . VAL A 1 193 ? -6.786 2.053 9.951 1.00 95.62 193 VAL A N 1
ATOM 1598 C CA . VAL A 1 193 ? -7.735 1.129 10.593 1.00 95.62 193 VAL A CA 1
ATOM 1599 C C . VAL A 1 193 ? -8.595 1.860 11.620 1.00 95.62 193 VAL A C 1
ATOM 1601 O O . VAL A 1 193 ? -9.814 1.703 11.614 1.00 95.62 193 VAL A O 1
ATOM 1604 N N . LYS A 1 194 ? -7.994 2.706 12.465 1.00 93.56 194 LYS A N 1
ATOM 1605 C CA . LYS A 1 194 ? -8.720 3.514 13.456 1.00 93.56 194 LYS A CA 1
ATOM 1606 C C . LYS A 1 194 ? -9.777 4.412 12.827 1.00 93.56 194 LYS A C 1
ATOM 1608 O O . LYS A 1 194 ? -10.878 4.499 13.363 1.00 93.56 194 LYS A O 1
ATOM 1613 N N . LEU A 1 195 ? -9.483 5.027 11.683 1.00 93.12 195 LEU A N 1
ATOM 1614 C CA . LEU A 1 195 ? -10.470 5.813 10.942 1.00 93.12 195 LEU A CA 1
ATOM 1615 C C . LEU A 1 195 ? -11.643 4.949 10.467 1.00 93.12 195 LEU A C 1
ATOM 1617 O O . LEU A 1 195 ? -12.793 5.296 10.728 1.00 93.12 195 LEU A O 1
ATOM 1621 N N . LEU A 1 196 ? -11.370 3.799 9.843 1.00 94.12 196 LEU A N 1
ATOM 1622 C CA . LEU A 1 196 ? -12.430 2.883 9.410 1.00 94.12 196 LEU A CA 1
ATOM 1623 C C . LEU A 1 196 ? -13.272 2.387 10.592 1.00 94.12 196 LEU A C 1
ATOM 1625 O O . LEU A 1 196 ? -14.479 2.219 10.443 1.00 94.12 196 LEU A O 1
ATOM 1629 N N . MET A 1 197 ? -12.666 2.149 11.757 1.00 92.81 197 MET A N 1
ATOM 1630 C CA . MET A 1 197 ? -13.394 1.720 12.954 1.00 92.81 197 MET A CA 1
ATOM 1631 C C . MET A 1 197 ? -14.235 2.839 13.575 1.00 92.81 197 MET A C 1
ATOM 1633 O O . MET A 1 197 ? -15.354 2.570 14.004 1.00 92.81 197 MET A O 1
ATOM 1637 N N . LYS A 1 198 ? -13.725 4.077 13.602 1.00 91.81 198 LYS A N 1
ATOM 1638 C CA . LYS A 1 198 ? -14.448 5.242 14.131 1.00 91.81 198 LYS A CA 1
ATOM 1639 C C . LYS A 1 198 ? -15.656 5.617 13.267 1.00 91.81 198 LYS A C 1
ATOM 1641 O O . LYS A 1 198 ? -16.685 6.000 13.816 1.00 91.81 198 LYS A O 1
ATOM 1646 N N . TYR A 1 199 ? -15.541 5.471 11.947 1.00 91.88 199 TYR A N 1
ATOM 1647 C CA . TYR A 1 199 ? -16.598 5.782 10.979 1.00 91.88 199 TYR A CA 1
ATOM 1648 C C . TYR A 1 199 ? -17.062 4.501 10.256 1.00 91.88 199 TYR A C 1
ATOM 1650 O O . TYR A 1 199 ? -16.638 4.226 9.127 1.00 91.88 199 TYR A O 1
ATOM 1658 N N . PRO A 1 200 ? -17.880 3.647 10.903 1.00 90.12 200 PRO A N 1
ATOM 1659 C CA . PRO A 1 200 ? -18.270 2.341 10.363 1.00 90.12 200 PRO A CA 1
ATOM 1660 C C . PRO A 1 200 ? -19.092 2.413 9.066 1.00 90.12 200 PRO A C 1
ATOM 1662 O O . PRO A 1 200 ? -19.108 1.446 8.305 1.00 90.12 200 PRO A O 1
ATOM 1665 N N . GLU A 1 201 ? -19.756 3.537 8.802 1.00 90.75 201 GLU A N 1
ATOM 1666 C CA . GLU A 1 201 ? -20.499 3.830 7.574 1.00 90.75 201 GLU A CA 1
ATOM 1667 C C . GLU A 1 201 ? -19.601 4.144 6.369 1.00 90.75 201 GLU A C 1
ATOM 1669 O O . GLU A 1 201 ? -20.053 4.062 5.226 1.00 90.75 201 GLU A O 1
ATOM 1674 N N . ILE A 1 202 ? -18.329 4.476 6.605 1.00 90.50 202 ILE A N 1
ATOM 1675 C CA . ILE A 1 202 ? -17.389 4.878 5.560 1.00 90.50 202 ILE A CA 1
ATOM 1676 C C . ILE A 1 202 ? -16.714 3.645 4.955 1.00 90.50 202 ILE A C 1
ATOM 1678 O O . ILE A 1 202 ? -16.106 2.830 5.645 1.00 90.50 202 ILE A O 1
ATOM 1682 N N . GLY A 1 203 ? -16.804 3.488 3.634 1.00 91.69 203 GLY A N 1
ATOM 1683 C CA . GLY A 1 203 ? -16.233 2.332 2.934 1.00 91.69 203 GLY A CA 1
ATOM 1684 C C . GLY A 1 203 ? -14.717 2.402 2.722 1.00 91.69 203 GLY A C 1
ATOM 1685 O O . GLY A 1 203 ? -14.064 1.358 2.689 1.00 91.69 203 GLY A O 1
ATOM 1686 N N . CYS A 1 204 ? -14.169 3.614 2.598 1.00 93.62 204 CYS A N 1
ATOM 1687 C CA . CYS A 1 204 ? -12.781 3.877 2.231 1.00 93.62 204 CYS A CA 1
ATOM 1688 C C . CYS A 1 204 ? -12.268 5.161 2.886 1.00 93.62 204 CYS A C 1
ATOM 1690 O O . CYS A 1 204 ? -13.001 6.139 2.997 1.00 93.62 204 CYS A O 1
ATOM 1692 N N . VAL A 1 205 ? -10.997 5.160 3.273 1.00 92.81 205 VAL A N 1
ATOM 1693 C CA . VAL A 1 205 ? -10.266 6.314 3.806 1.00 92.81 205 VAL A CA 1
ATOM 1694 C C . VAL A 1 205 ? -8.950 6.477 3.051 1.00 92.81 205 VAL A C 1
ATOM 1696 O O . VAL A 1 205 ? -8.431 5.513 2.487 1.00 92.81 205 VAL A O 1
ATOM 1699 N N . GLY A 1 206 ? -8.402 7.686 3.057 1.00 90.38 206 GLY A N 1
ATOM 1700 C CA . GLY A 1 206 ? -7.135 8.016 2.418 1.00 90.38 206 GLY A CA 1
ATOM 1701 C C . GLY A 1 206 ? -6.760 9.471 2.674 1.00 90.38 206 GLY A C 1
ATOM 1702 O O . GLY A 1 206 ? -7.473 10.196 3.371 1.00 90.38 206 GLY A O 1
ATOM 1703 N N . CYS A 1 207 ? -5.636 9.888 2.111 1.00 83.19 207 CYS A N 1
ATOM 1704 C CA . CYS A 1 207 ? -5.122 11.245 2.186 1.00 83.19 207 CYS A CA 1
ATOM 1705 C C . CYS A 1 207 ? -5.226 11.912 0.813 1.00 83.19 207 CYS A C 1
ATOM 1707 O O . CYS A 1 207 ? -4.787 11.346 -0.189 1.00 83.19 207 CYS A O 1
ATOM 1709 N N . SER A 1 208 ? -5.737 13.143 0.778 1.00 78.31 208 SER A N 1
ATOM 1710 C CA . SER A 1 208 ? -5.687 14.006 -0.412 1.00 78.31 208 SER A CA 1
ATOM 1711 C C . SER A 1 208 ? -4.403 14.845 -0.493 1.00 78.31 208 SER A C 1
ATOM 1713 O O . SER A 1 208 ? -4.181 15.597 -1.441 1.00 78.31 208 SER A O 1
ATOM 1715 N N . ALA A 1 209 ? -3.542 14.728 0.521 1.00 76.50 209 ALA A N 1
ATOM 1716 C CA . ALA A 1 209 ? -2.238 15.364 0.588 1.00 76.50 209 ALA A CA 1
ATOM 1717 C C . ALA A 1 209 ? -1.173 14.331 0.977 1.00 76.50 209 ALA A C 1
ATOM 1719 O O . ALA A 1 209 ? -1.320 13.619 1.972 1.00 76.50 209 ALA A O 1
ATOM 1720 N N . VAL A 1 210 ? -0.092 14.270 0.205 1.00 77.19 210 VAL A N 1
ATOM 1721 C CA . VAL A 1 210 ? 1.044 13.367 0.412 1.00 77.19 210 VAL A CA 1
ATOM 1722 C C . VAL A 1 210 ? 2.301 14.198 0.618 1.00 77.19 210 VAL A C 1
ATOM 1724 O O . VAL A 1 210 ? 2.607 15.098 -0.166 1.00 77.19 210 VAL A O 1
ATOM 1727 N N . ALA A 1 211 ? 3.036 13.918 1.690 1.00 79.00 211 ALA A N 1
ATOM 1728 C CA . ALA A 1 211 ? 4.340 14.524 1.908 1.00 79.00 211 ALA A CA 1
ATOM 1729 C C . ALA A 1 211 ? 5.375 13.832 1.017 1.00 79.00 211 ALA A C 1
ATOM 1731 O O . ALA A 1 211 ? 5.499 12.612 1.038 1.00 79.00 211 ALA A O 1
ATOM 1732 N N . VAL A 1 212 ? 6.137 14.616 0.263 1.00 78.81 212 VAL A N 1
ATOM 1733 C 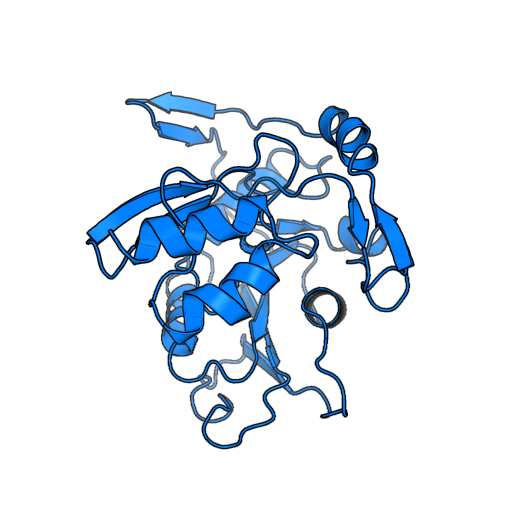CA . VAL A 1 212 ? 7.200 14.122 -0.608 1.00 78.81 212 VAL A CA 1
ATOM 1734 C C . VAL A 1 212 ? 8.530 14.696 -0.159 1.00 78.81 212 VAL A C 1
ATOM 1736 O O . VAL A 1 212 ? 8.669 15.906 0.055 1.00 78.81 212 VAL A O 1
ATOM 1739 N N . TYR A 1 213 ? 9.512 13.810 -0.037 1.00 74.50 213 TYR A N 1
ATOM 1740 C CA . TYR A 1 213 ? 10.869 14.150 0.350 1.00 74.50 213 TYR A CA 1
ATOM 1741 C C . TYR A 1 213 ? 11.820 14.031 -0.844 1.00 74.50 213 TYR A C 1
ATOM 1743 O O . TYR A 1 213 ? 11.986 12.967 -1.436 1.00 74.50 213 TYR A O 1
ATOM 1751 N N . ASP A 1 214 ? 12.459 15.144 -1.191 1.00 72.00 214 ASP A N 1
ATOM 1752 C CA . ASP A 1 214 ? 13.485 15.216 -2.221 1.00 72.00 214 ASP A CA 1
ATOM 1753 C C . ASP A 1 214 ? 14.842 14.813 -1.629 1.00 72.00 214 ASP A C 1
ATOM 1755 O O . ASP A 1 214 ? 15.499 15.594 -0.931 1.00 72.00 214 ASP A O 1
ATOM 1759 N N . LEU A 1 215 ? 15.271 13.592 -1.950 1.00 65.75 215 LEU A N 1
ATOM 1760 C CA . LEU A 1 215 ? 16.556 13.028 -1.529 1.00 65.75 215 LEU A CA 1
ATOM 1761 C C . LEU A 1 215 ? 17.768 13.807 -2.062 1.00 65.75 215 LEU A C 1
ATOM 1763 O O . LEU A 1 215 ? 18.816 13.818 -1.419 1.00 65.75 215 LEU A O 1
ATOM 1767 N N . MET A 1 216 ? 17.649 14.454 -3.223 1.00 67.69 216 MET A N 1
ATOM 1768 C CA . MET A 1 216 ? 18.759 15.162 -3.866 1.00 67.69 216 MET A CA 1
ATOM 1769 C C . MET A 1 216 ? 19.008 16.521 -3.217 1.00 67.69 216 MET A C 1
ATOM 1771 O O . MET A 1 216 ? 20.157 16.940 -3.073 1.00 67.69 216 MET A O 1
ATOM 1775 N N . ASN A 1 217 ? 17.931 17.206 -2.828 1.00 77.25 217 ASN A N 1
ATOM 1776 C CA . ASN A 1 217 ? 17.989 18.552 -2.259 1.00 77.25 217 ASN A CA 1
ATOM 1777 C C . ASN A 1 217 ? 17.773 18.593 -0.739 1.00 77.25 217 ASN A C 1
ATOM 1779 O O . ASN A 1 217 ? 17.861 19.672 -0.154 1.00 77.25 217 ASN A O 1
ATOM 1783 N N . ASN A 1 218 ? 17.516 17.446 -0.095 1.00 77.44 218 ASN A N 1
ATOM 1784 C CA . ASN A 1 218 ? 17.187 17.345 1.330 1.00 77.44 218 ASN A CA 1
ATOM 1785 C C . ASN A 1 218 ? 16.038 18.301 1.716 1.00 77.44 218 ASN A C 1
ATOM 1787 O O . ASN A 1 218 ? 16.133 19.076 2.669 1.00 77.44 218 ASN A O 1
ATOM 1791 N N . ALA A 1 219 ? 14.968 18.288 0.920 1.00 75.56 219 ALA A N 1
ATOM 1792 C CA . ALA A 1 219 ? 13.837 19.201 1.054 1.00 75.56 219 ALA A CA 1
ATOM 1793 C C . ALA A 1 219 ? 12.517 18.428 1.111 1.00 75.56 219 ALA A C 1
ATOM 1795 O O . ALA A 1 219 ? 12.369 17.395 0.469 1.00 75.56 219 ALA A O 1
ATOM 1796 N N . SER A 1 220 ? 11.546 18.934 1.872 1.00 78.50 220 SER A N 1
ATOM 1797 C CA . SER A 1 220 ? 10.197 18.357 1.953 1.00 78.50 220 SER A CA 1
ATOM 1798 C C . SER A 1 220 ? 9.184 19.273 1.278 1.00 78.50 220 SER A C 1
ATOM 1800 O O . SER A 1 220 ? 9.289 20.497 1.367 1.00 78.50 220 SER A O 1
ATOM 1802 N N . SER A 1 221 ? 8.188 18.682 0.631 1.00 78.06 221 SER A N 1
ATOM 1803 C CA . SER A 1 221 ? 7.042 19.385 0.054 1.00 78.06 221 SER A CA 1
ATOM 1804 C C . SER A 1 221 ? 5.766 18.588 0.300 1.00 78.06 221 SER A C 1
ATOM 1806 O O . SER A 1 221 ? 5.824 17.378 0.494 1.00 78.06 221 SER A O 1
ATOM 1808 N N . ILE A 1 222 ? 4.615 19.257 0.315 1.00 77.94 222 ILE A N 1
ATOM 1809 C CA . ILE A 1 222 ? 3.313 18.588 0.358 1.00 77.94 222 ILE A CA 1
ATOM 1810 C C . ILE A 1 222 ? 2.718 18.670 -1.036 1.00 77.94 222 ILE A C 1
ATOM 1812 O O . ILE A 1 222 ? 2.636 19.752 -1.620 1.00 77.94 222 ILE A O 1
ATOM 1816 N N . CYS A 1 223 ? 2.318 17.517 -1.550 1.00 68.19 223 CYS A N 1
ATOM 1817 C CA . CYS A 1 223 ? 1.651 17.383 -2.825 1.00 68.19 223 CYS A CA 1
ATOM 1818 C C . CYS A 1 223 ? 0.183 17.078 -2.592 1.00 68.19 223 CYS A C 1
ATOM 1820 O O . CYS A 1 223 ? -0.153 16.134 -1.886 1.00 68.19 223 CYS A O 1
ATOM 1822 N N . SER A 1 224 ? -0.684 17.901 -3.161 1.00 65.88 224 SER A N 1
ATOM 1823 C CA . SER A 1 224 ? -2.126 17.737 -3.091 1.00 65.88 224 SER A CA 1
ATOM 1824 C C . SER A 1 224 ? -2.719 18.321 -4.359 1.00 65.88 224 SER A C 1
ATOM 1826 O O . SER A 1 224 ? -2.281 19.377 -4.818 1.00 65.88 224 SER A O 1
ATOM 1828 N N . ASP A 1 225 ? -3.722 17.655 -4.904 1.00 57.84 225 ASP A N 1
ATOM 1829 C CA . ASP A 1 225 ? -4.580 18.213 -5.943 1.00 57.84 225 ASP A CA 1
ATOM 1830 C C . ASP A 1 225 ? -5.820 18.914 -5.343 1.00 57.84 225 ASP A C 1
ATOM 1832 O O . ASP A 1 225 ? -6.773 19.252 -6.049 1.00 57.84 225 ASP A O 1
ATOM 1836 N N . GLY A 1 226 ? -5.801 19.155 -4.027 1.00 63.75 226 GLY A N 1
ATOM 1837 C CA . GLY A 1 226 ? -6.903 19.689 -3.241 1.00 63.75 226 GLY A CA 1
ATOM 1838 C C . GLY A 1 226 ? -7.706 18.579 -2.563 1.00 63.75 226 GLY A C 1
ATOM 1839 O O . GLY A 1 226 ? -7.171 17.783 -1.795 1.00 63.75 226 GLY A O 1
ATOM 1840 N N . THR A 1 227 ? -9.019 18.575 -2.788 1.00 58.66 227 THR A N 1
ATOM 1841 C CA . THR A 1 227 ? -9.951 17.550 -2.285 1.00 58.66 227 THR A CA 1
ATOM 1842 C C . THR A 1 227 ? -10.343 16.535 -3.361 1.00 58.66 227 THR A C 1
ATOM 1844 O O . THR A 1 227 ? -11.154 15.653 -3.097 1.00 58.66 227 THR A O 1
ATOM 1847 N N . LEU A 1 228 ? -9.814 16.692 -4.581 1.00 52.66 228 LEU A N 1
ATOM 1848 C CA . LEU A 1 228 ? -10.301 16.043 -5.800 1.00 52.66 228 LEU A CA 1
ATOM 1849 C C . LEU A 1 228 ? -9.853 14.587 -5.932 1.00 52.66 228 LEU A C 1
ATOM 1851 O O . LEU A 1 228 ? -10.634 13.790 -6.453 1.00 52.66 228 LEU A O 1
ATOM 1855 N N . THR A 1 229 ? -8.671 14.223 -5.430 1.00 62.56 229 THR A N 1
ATOM 1856 C CA . THR A 1 229 ? -8.215 12.831 -5.417 1.00 62.56 229 THR A CA 1
ATOM 1857 C C . THR A 1 229 ? -7.686 12.419 -4.051 1.00 62.56 229 THR A C 1
ATOM 1859 O O . THR A 1 229 ? -7.255 13.224 -3.225 1.00 62.56 229 THR A O 1
ATOM 1862 N N . MET A 1 230 ? -7.762 11.116 -3.794 1.00 72.19 230 MET A N 1
ATOM 1863 C CA . MET A 1 230 ? -7.016 10.481 -2.719 1.00 72.19 230 MET A CA 1
ATOM 1864 C C . MET A 1 230 ? -5.840 9.750 -3.340 1.00 72.19 230 MET A C 1
ATOM 1866 O O . MET A 1 230 ? -6.019 9.034 -4.321 1.00 72.19 230 MET A O 1
ATOM 1870 N N . SER A 1 231 ? -4.668 9.861 -2.723 1.00 75.44 231 SER A N 1
ATOM 1871 C CA . SER A 1 231 ? -3.530 9.042 -3.123 1.00 75.44 231 SER A CA 1
ATOM 1872 C C . SER A 1 231 ? -3.833 7.576 -2.840 1.00 75.44 231 SER A C 1
ATOM 1874 O O . SER A 1 231 ? -4.084 7.193 -1.691 1.00 75.44 231 SER A O 1
ATOM 1876 N N . GLU A 1 232 ? -3.769 6.730 -3.862 1.00 78.12 232 GLU A N 1
ATOM 1877 C CA . GLU A 1 232 ? -4.092 5.317 -3.730 1.00 78.12 232 GLU A CA 1
ATOM 1878 C C . GLU A 1 232 ? -3.094 4.580 -2.825 1.00 78.12 232 GLU A C 1
ATOM 1880 O O . GLU A 1 232 ? -3.444 3.583 -2.194 1.00 78.12 232 GLU A O 1
ATOM 1885 N N . ALA A 1 233 ? -1.870 5.093 -2.708 1.00 80.31 233 ALA A N 1
ATOM 1886 C CA . ALA A 1 233 ? -0.827 4.667 -1.773 1.00 80.31 233 ALA A CA 1
ATOM 1887 C C . ALA A 1 233 ? -1.227 4.872 -0.292 1.00 80.31 233 ALA A C 1
ATOM 1889 O O . ALA A 1 233 ? -0.794 4.168 0.621 1.00 80.31 233 ALA A O 1
ATOM 1890 N N . SER A 1 234 ? -2.125 5.824 -0.028 1.00 86.38 234 SER A N 1
ATOM 1891 C CA . SER A 1 234 ? -2.635 6.119 1.317 1.00 86.38 234 SER A CA 1
ATOM 1892 C C . SER A 1 234 ? -3.927 5.375 1.676 1.00 86.38 234 SER A C 1
ATOM 1894 O O . SER A 1 234 ? -4.382 5.446 2.821 1.00 86.38 234 SER A O 1
ATOM 1896 N N . MET A 1 235 ? -4.528 4.657 0.721 1.00 91.81 235 MET A N 1
ATOM 1897 C CA . MET A 1 235 ? -5.867 4.099 0.885 1.00 91.81 235 MET A CA 1
ATOM 1898 C C . MET A 1 235 ? -5.922 2.948 1.890 1.00 91.81 235 MET A C 1
ATOM 1900 O O . MET A 1 235 ? -5.059 2.064 1.929 1.00 91.81 235 MET A O 1
ATOM 1904 N N . ALA A 1 236 ? -7.020 2.921 2.642 1.00 96.19 236 ALA A N 1
ATOM 1905 C CA . ALA A 1 236 ? -7.520 1.728 3.302 1.00 96.19 236 ALA A CA 1
ATOM 1906 C C . ALA A 1 236 ? -9.033 1.628 3.129 1.00 96.19 236 ALA A C 1
ATOM 1908 O O . ALA A 1 236 ? -9.743 2.628 3.223 1.00 96.19 236 ALA A O 1
ATOM 1909 N N . TYR A 1 237 ? -9.547 0.428 2.899 1.00 96.69 237 TYR A N 1
ATOM 1910 C CA . TYR A 1 237 ? -10.972 0.226 2.663 1.00 96.69 237 TYR A CA 1
ATOM 1911 C C . TYR A 1 237 ? -11.450 -1.150 3.103 1.00 96.69 237 TYR A C 1
ATOM 1913 O O . TYR A 1 237 ? -10.667 -2.075 3.318 1.00 96.69 237 TYR A O 1
ATOM 1921 N N . ARG A 1 238 ? -12.772 -1.286 3.195 1.00 97.12 238 ARG A N 1
ATOM 1922 C CA . ARG A 1 238 ? -13.448 -2.573 3.384 1.00 97.12 238 ARG A CA 1
ATOM 1923 C C . ARG A 1 238 ? -13.596 -3.292 2.052 1.00 97.12 238 ARG A C 1
ATOM 1925 O O . ARG A 1 238 ? -13.918 -2.666 1.042 1.00 97.12 238 ARG A O 1
ATOM 1932 N N . LYS A 1 239 ? -13.461 -4.615 2.026 1.00 96.06 239 LYS A N 1
ATOM 1933 C CA . LYS A 1 239 ? -13.583 -5.418 0.799 1.00 96.06 239 LYS A CA 1
ATOM 1934 C C . LYS A 1 239 ? -14.946 -5.224 0.122 1.00 96.06 239 LYS A C 1
ATOM 1936 O O . LYS A 1 239 ? -15.041 -5.319 -1.098 1.00 96.06 239 LYS A O 1
ATOM 1941 N N . SER A 1 240 ? -15.995 -4.901 0.884 1.00 96.06 240 SER A N 1
ATOM 1942 C CA . SER A 1 240 ? -17.315 -4.518 0.357 1.00 96.06 240 SER A CA 1
ATOM 1943 C C . SER A 1 240 ? -17.298 -3.244 -0.497 1.00 96.06 240 SER A C 1
ATOM 1945 O O . SER A 1 240 ? -17.981 -3.213 -1.518 1.00 96.06 240 SER A O 1
ATOM 1947 N N . PHE A 1 241 ? -16.506 -2.231 -0.126 1.00 94.69 241 PHE A N 1
ATOM 1948 C CA . PHE A 1 241 ? -16.330 -1.002 -0.905 1.00 94.69 241 PHE A CA 1
ATOM 1949 C C . PHE A 1 241 ? -15.703 -1.315 -2.266 1.00 94.69 241 PHE A C 1
ATOM 1951 O O . PHE A 1 241 ? -16.279 -0.995 -3.302 1.00 94.69 241 PHE A O 1
ATOM 1958 N N . TRP A 1 242 ? -14.590 -2.054 -2.265 1.00 95.06 242 TRP A N 1
ATOM 1959 C CA . TRP A 1 242 ? -13.934 -2.495 -3.498 1.00 95.06 242 TRP A CA 1
ATOM 1960 C C . TRP A 1 242 ? -14.824 -3.404 -4.360 1.00 95.06 242 TRP A C 1
ATOM 1962 O O . TRP A 1 242 ? -14.833 -3.280 -5.575 1.00 95.06 242 TRP A O 1
ATOM 1972 N N . ARG A 1 243 ? -15.631 -4.293 -3.768 1.00 94.69 243 ARG A N 1
ATOM 1973 C CA . ARG A 1 243 ? -16.571 -5.126 -4.544 1.00 94.69 243 ARG A CA 1
ATOM 1974 C C . ARG A 1 243 ? -17.652 -4.311 -5.248 1.00 94.69 243 ARG A C 1
ATOM 1976 O O . ARG A 1 243 ? -18.109 -4.720 -6.310 1.00 94.69 243 ARG A O 1
ATOM 1983 N N . ALA A 1 244 ? -18.097 -3.214 -4.639 1.00 93.44 244 ALA A N 1
ATOM 1984 C CA . ALA A 1 244 ? -19.072 -2.325 -5.257 1.00 93.44 244 ALA A CA 1
ATOM 1985 C C . ALA A 1 244 ? -18.445 -1.525 -6.406 1.00 93.44 244 ALA A C 1
ATOM 1987 O O . ALA A 1 244 ? -19.108 -1.298 -7.417 1.00 93.44 244 ALA A O 1
ATOM 1988 N N . GLN A 1 245 ? -17.182 -1.118 -6.247 1.00 88.75 245 GLN A N 1
ATOM 1989 C CA . GLN A 1 245 ? -16.422 -0.354 -7.234 1.00 88.75 245 GLN A CA 1
ATOM 1990 C C . GLN A 1 245 ? -14.949 -0.800 -7.246 1.00 88.75 245 GLN A C 1
ATOM 1992 O O . GLN A 1 245 ? -14.135 -0.251 -6.498 1.00 88.75 245 GLN A O 1
ATOM 1997 N N . PRO A 1 246 ? -14.593 -1.813 -8.059 1.00 90.44 246 PRO A N 1
ATOM 1998 C CA . PRO A 1 246 ? -13.204 -2.231 -8.200 1.00 90.44 246 PRO A CA 1
ATOM 1999 C C . PRO A 1 246 ? -12.396 -1.157 -8.935 1.00 90.44 246 PRO A C 1
ATOM 2001 O O . PRO A 1 246 ? -12.962 -0.276 -9.586 1.00 90.44 246 PRO A O 1
ATOM 2004 N N . PHE A 1 247 ? -11.065 -1.234 -8.857 1.00 87.88 247 PHE A N 1
ATOM 2005 C CA . PHE A 1 247 ? -10.210 -0.307 -9.597 1.00 87.88 247 PHE A CA 1
ATOM 2006 C C . PHE A 1 247 ? -10.461 -0.479 -11.096 1.00 87.88 247 PHE A C 1
ATOM 2008 O O . PHE A 1 247 ? -10.449 -1.603 -11.602 1.00 87.88 247 PHE A O 1
ATOM 2015 N N . GLN A 1 248 ? -10.704 0.620 -11.803 1.00 82.12 248 GLN A N 1
ATOM 2016 C CA . GLN A 1 248 ? -10.956 0.572 -13.238 1.00 82.12 248 GLN A CA 1
ATOM 2017 C C . GLN A 1 248 ? -9.653 0.255 -13.973 1.00 82.12 248 GLN A C 1
ATOM 2019 O O . GLN A 1 248 ? -8.634 0.915 -13.768 1.00 82.12 248 GLN A O 1
ATOM 2024 N N . ASN A 1 249 ? -9.678 -0.774 -14.821 1.00 66.12 249 ASN A N 1
ATOM 2025 C CA . ASN A 1 249 ? -8.584 -1.022 -15.747 1.00 66.12 249 ASN A CA 1
ATOM 2026 C C . ASN A 1 249 ? -8.720 -0.004 -16.881 1.00 66.12 249 ASN A C 1
ATOM 2028 O O . ASN A 1 249 ? -9.698 -0.035 -17.622 1.00 66.12 249 ASN A O 1
ATOM 2032 N N . MET A 1 250 ? -7.742 0.888 -17.014 1.00 52.34 250 MET A N 1
ATOM 2033 C CA . MET A 1 250 ? -7.710 1.902 -18.078 1.00 52.34 250 MET A CA 1
ATOM 2034 C C . MET A 1 250 ? -7.658 1.295 -19.496 1.00 52.34 250 MET A C 1
ATOM 2036 O O . MET A 1 250 ? -7.848 2.019 -20.461 1.00 52.34 250 MET A O 1
ATOM 2040 N N . ASP A 1 251 ? -7.453 -0.022 -19.625 1.00 43.25 251 ASP A N 1
ATOM 2041 C CA . ASP A 1 251 ? -7.482 -0.755 -20.900 1.00 43.25 251 ASP A CA 1
ATOM 2042 C C . ASP A 1 251 ? -8.918 -0.998 -21.433 1.00 43.25 251 ASP A C 1
ATOM 2044 O O . ASP A 1 251 ? -9.087 -1.489 -22.548 1.00 43.25 251 ASP A O 1
ATOM 2048 N N . GLU A 1 252 ? -9.961 -0.698 -20.644 1.00 33.84 252 GLU A N 1
ATOM 2049 C CA . GLU A 1 252 ? -11.380 -0.885 -21.009 1.00 33.84 252 GLU A CA 1
ATOM 2050 C C . GLU A 1 252 ? -12.123 0.429 -21.353 1.00 33.84 252 GLU A C 1
ATOM 2052 O O . GLU A 1 252 ? -13.353 0.416 -21.471 1.00 33.84 252 GLU A O 1
ATOM 2057 N N . LEU A 1 253 ? -11.406 1.550 -21.529 1.00 30.28 253 LEU A N 1
ATOM 2058 C CA . LEU A 1 253 ? -11.966 2.857 -21.917 1.00 30.28 253 LEU A CA 1
ATOM 2059 C C . LEU A 1 253 ? -11.589 3.275 -23.341 1.00 30.28 253 LEU A C 1
ATOM 2061 O O . LEU A 1 253 ? -10.381 3.301 -23.657 1.00 30.28 253 LEU A O 1
#

Sequence (253 aa):
PKFVAAVLEMERYEGEVDRFYLNKIHPTWNAYMANPMVAIQKPGYSDIEGRQVSYEFMKDTLATFQEPEHEERDGQYVLKLDPIEDPPSVTIITPTYNRRTIFPLAIRNFFDQDYPSEKLEWIIIDDSDETDKEIDDIIPNDSRIRHEKLPLKEERYTVAYKRNVGADLAKHDIIVHMDDDDYYPPESVLARVKLLMKYPEIGCVGCSAVAVYDLMNNASSICSDGTLTMSEASMAYRKSFWRAQPFQNMDEL

Organism: NCBI:txid412755